Protein AF-A0A4Q4DQP6-F1 (afdb_monomer_lite)

Foldseek 3Di:
DDFPDFPDFDKDKDKDWDQDVVVVVVVVVVVVVVCVVLVQDPVQKDWDWDPDWDDDVQKIWTKIFIDGNHATFWIKIWMAGNVHRSGIMIITIGTPLSSVCSRPVDDRLCSPQPVCSPQAPPLQLSLLLVLLVCVQQPLDADVDDSNVVSLVSLVSHDPVSCPPDSLPSSQVSNVVVVVVDHGDDDSVVSSVRSVVSVVD

Radius of gyration: 19.74 Å; chains: 1; bounding box: 44×39×49 Å

Structure (mmCIF, N/CA/C/O backbone):
data_AF-A0A4Q4DQP6-F1
#
_entry.id   AF-A0A4Q4DQP6-F1
#
loop_
_atom_site.group_PDB
_atom_site.id
_atom_site.type_symbol
_atom_site.label_atom_id
_atom_site.label_alt_id
_atom_site.label_comp_id
_atom_site.label_asym_id
_atom_site.label_entity_id
_atom_site.label_seq_id
_atom_site.pdbx_PDB_ins_code
_atom_site.Cartn_x
_atom_site.Cartn_y
_atom_site.Cartn_z
_atom_site.occupancy
_atom_site.B_iso_or_equiv
_atom_site.auth_seq_id
_atom_site.auth_comp_id
_atom_site.auth_asym_id
_atom_site.auth_atom_id
_atom_site.pdbx_PDB_model_num
ATOM 1 N N . MET A 1 1 ? -16.253 3.456 0.279 1.00 74.62 1 MET A N 1
ATOM 2 C CA . MET A 1 1 ? -14.914 3.274 -0.331 1.00 74.62 1 MET A CA 1
ATOM 3 C C . MET A 1 1 ? -15.047 2.269 -1.468 1.00 74.62 1 MET A C 1
ATOM 5 O O . MET A 1 1 ? -15.927 1.426 -1.366 1.00 74.62 1 MET A O 1
ATOM 9 N N . LYS A 1 2 ? -14.281 2.395 -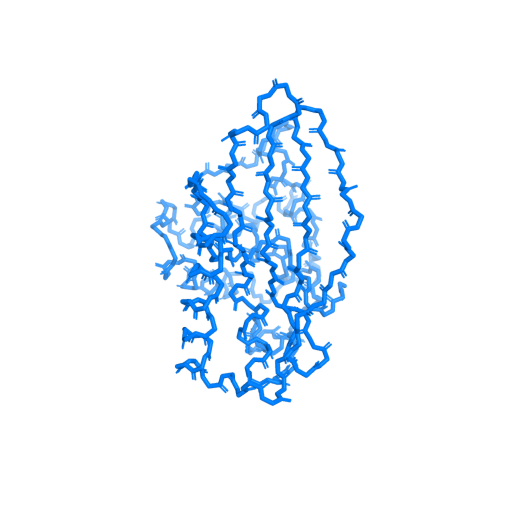2.559 1.00 87.38 2 LYS A N 1
ATOM 10 C CA . LYS A 1 2 ? -14.347 1.456 -3.697 1.00 87.38 2 LYS A CA 1
ATOM 11 C C . LYS A 1 2 ? -13.406 0.267 -3.470 1.00 87.38 2 LYS A C 1
ATOM 13 O O . LYS A 1 2 ? -12.358 0.446 -2.850 1.00 87.38 2 LYS A O 1
ATOM 18 N N . ASP A 1 3 ? -13.750 -0.898 -4.012 1.00 92.31 3 ASP A N 1
ATOM 19 C CA . ASP A 1 3 ? -12.880 -2.078 -3.992 1.00 92.31 3 ASP A CA 1
ATOM 20 C C . ASP A 1 3 ? -11.510 -1.777 -4.613 1.00 92.31 3 ASP A C 1
ATOM 22 O O . ASP A 1 3 ? -11.393 -1.030 -5.588 1.00 92.31 3 ASP A O 1
ATOM 26 N N . GLY A 1 4 ? -10.462 -2.343 -4.017 1.00 92.38 4 GLY A N 1
ATOM 27 C CA . GLY A 1 4 ? -9.079 -2.097 -4.410 1.00 92.38 4 GLY A CA 1
ATOM 28 C C . GLY A 1 4 ? -8.485 -0.791 -3.871 1.00 92.38 4 GLY A C 1
ATOM 29 O O . GLY A 1 4 ? -7.338 -0.491 -4.192 1.00 92.38 4 GLY A O 1
ATOM 30 N N . PHE A 1 5 ? -9.201 0.002 -3.070 1.00 94.06 5 PHE A N 1
ATOM 31 C CA . PHE A 1 5 ? -8.664 1.217 -2.442 1.00 94.06 5 PHE A CA 1
ATOM 32 C C . PHE A 1 5 ? -8.543 1.054 -0.923 1.00 94.06 5 PHE A C 1
ATOM 34 O O . PHE A 1 5 ? -9.439 0.496 -0.292 1.00 94.06 5 PHE A O 1
ATOM 41 N N . LEU A 1 6 ? -7.432 1.556 -0.372 1.00 96.56 6 LEU A N 1
ATOM 42 C CA . LEU A 1 6 ? -7.135 1.692 1.059 1.00 96.56 6 LEU A CA 1
ATOM 43 C C . LEU A 1 6 ? -6.388 3.007 1.279 1.00 96.56 6 LEU A C 1
ATOM 45 O O . LEU A 1 6 ? -5.624 3.428 0.405 1.00 96.56 6 LEU A O 1
ATOM 49 N N . THR A 1 7 ? -6.556 3.621 2.448 1.00 96.88 7 THR A N 1
ATOM 50 C CA . THR A 1 7 ? -5.764 4.800 2.839 1.00 96.88 7 THR A CA 1
ATOM 51 C C . THR A 1 7 ? -4.328 4.410 3.201 1.00 96.88 7 THR A C 1
ATOM 53 O O . THR A 1 7 ? -3.394 5.177 2.973 1.00 96.88 7 THR A O 1
ATOM 56 N N . SER A 1 8 ? -4.131 3.190 3.707 1.00 96.75 8 SER A N 1
ATOM 57 C CA . SER A 1 8 ? -2.817 2.613 4.005 1.00 96.75 8 SER A CA 1
ATOM 58 C C . SER A 1 8 ? -2.697 1.199 3.446 1.00 96.75 8 SER A C 1
ATOM 60 O O . SER A 1 8 ? -3.534 0.342 3.750 1.00 96.75 8 SER A O 1
ATOM 62 N N . PHE A 1 9 ? -1.630 0.951 2.689 1.00 96.94 9 PHE A N 1
ATOM 63 C CA . PHE A 1 9 ? -1.330 -0.336 2.068 1.00 96.94 9 PHE A CA 1
ATOM 64 C C . PHE A 1 9 ? 0.184 -0.563 1.976 1.00 96.94 9 PHE A C 1
ATOM 66 O O . PHE A 1 9 ? 0.962 0.385 2.113 1.00 96.94 9 PHE A O 1
ATOM 73 N N . VAL A 1 10 ? 0.607 -1.803 1.737 1.00 97.50 10 VAL A N 1
ATOM 74 C CA . VAL A 1 10 ? 2.025 -2.136 1.543 1.00 97.50 10 VAL A CA 1
ATOM 75 C C . VAL A 1 10 ? 2.360 -2.060 0.061 1.00 97.50 10 VAL A C 1
ATOM 77 O O . VAL A 1 10 ? 1.788 -2.794 -0.743 1.00 97.50 10 VAL A O 1
ATOM 80 N N . ASN A 1 11 ? 3.307 -1.201 -0.313 1.00 96.25 11 ASN A N 1
ATOM 81 C CA . ASN A 1 11 ? 3.849 -1.181 -1.668 1.00 96.25 11 ASN A CA 1
ATOM 82 C C . ASN A 1 11 ? 5.123 -2.031 -1.727 1.00 96.25 11 ASN A C 1
ATOM 84 O O . ASN A 1 11 ? 6.131 -1.669 -1.122 1.00 96.25 11 ASN A O 1
ATOM 88 N N . VAL A 1 12 ? 5.077 -3.150 -2.447 1.00 95.75 12 VAL A N 1
ATOM 89 C CA . VAL A 1 12 ? 6.270 -3.933 -2.781 1.00 95.75 12 VAL A CA 1
ATOM 90 C C . VAL A 1 12 ? 6.875 -3.306 -4.024 1.00 95.75 12 VAL A C 1
ATOM 92 O O . VAL A 1 12 ? 6.219 -3.265 -5.066 1.00 95.75 12 VAL A O 1
ATOM 95 N N . SER A 1 13 ? 8.098 -2.793 -3.912 1.00 96.50 13 SER A N 1
ATOM 96 C CA . SER A 1 13 ? 8.711 -2.036 -4.995 1.00 96.50 13 SER A CA 1
ATOM 97 C C . SER A 1 13 ? 10.173 -2.370 -5.243 1.00 96.50 13 SER A C 1
ATOM 99 O O . SER A 1 13 ? 10.898 -2.851 -4.371 1.00 96.50 13 SER A O 1
ATOM 101 N N . ARG A 1 14 ? 10.604 -2.075 -6.470 1.00 96.88 14 ARG A N 1
ATOM 102 C CA . ARG A 1 14 ? 12.002 -2.029 -6.884 1.00 96.88 14 ARG A CA 1
ATOM 103 C C . ARG A 1 14 ? 12.223 -0.719 -7.624 1.00 96.88 14 ARG A C 1
ATOM 105 O O . ARG A 1 14 ? 11.731 -0.543 -8.735 1.00 96.88 14 ARG A O 1
ATOM 112 N N . VAL A 1 15 ? 12.982 0.174 -6.999 1.00 96.88 15 VAL A N 1
ATOM 113 C CA . VAL A 1 15 ? 13.345 1.471 -7.571 1.00 96.88 15 VAL A CA 1
ATOM 114 C C . VAL A 1 15 ? 14.854 1.536 -7.666 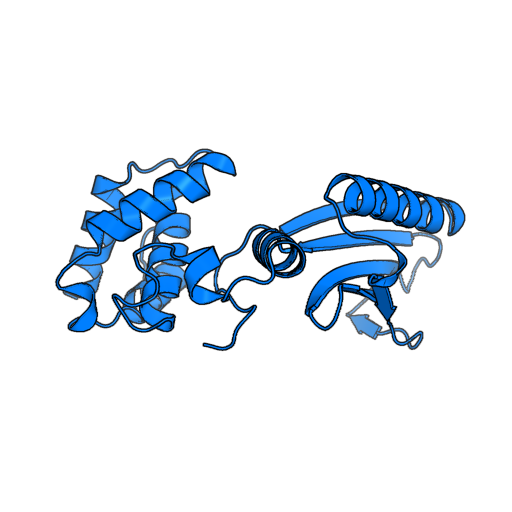1.00 96.88 15 VAL A C 1
ATOM 116 O O . VAL A 1 15 ? 15.541 1.427 -6.651 1.00 96.88 15 VAL A O 1
ATOM 119 N N . GLN A 1 16 ? 15.378 1.677 -8.878 1.00 97.44 16 GLN A N 1
ATOM 120 C CA . GLN A 1 16 ? 16.818 1.779 -9.080 1.00 97.44 16 GLN A CA 1
ATOM 121 C C . GLN A 1 16 ? 17.161 2.512 -10.379 1.00 97.44 16 GLN A C 1
ATOM 123 O O . GLN A 1 16 ? 16.403 2.426 -11.350 1.00 97.44 16 GLN A O 1
ATOM 128 N N . PRO A 1 17 ? 18.319 3.191 -10.427 1.00 97.88 17 PRO A N 1
ATOM 129 C CA . PRO A 1 17 ? 18.936 3.569 -11.689 1.00 97.88 17 PRO A CA 1
ATOM 130 C C . PRO A 1 17 ? 19.175 2.333 -12.562 1.00 97.88 17 PRO A C 1
ATOM 132 O O . PRO A 1 17 ? 19.420 1.240 -12.040 1.00 97.88 17 PRO A O 1
ATOM 135 N N . ILE A 1 18 ? 19.121 2.523 -13.876 1.00 98.06 18 ILE A N 1
ATOM 136 C CA . ILE A 1 18 ? 19.480 1.499 -14.863 1.00 98.06 18 ILE A CA 1
ATOM 137 C C . ILE A 1 18 ? 20.421 2.101 -15.910 1.00 98.06 18 ILE A C 1
ATOM 139 O O . ILE A 1 18 ? 20.446 3.317 -16.100 1.00 98.06 18 ILE A O 1
ATOM 143 N N . GLY A 1 19 ? 21.235 1.270 -16.554 1.00 95.94 19 GLY A N 1
ATOM 144 C CA . GLY A 1 19 ? 22.162 1.698 -17.608 1.00 95.94 19 GLY A CA 1
ATOM 145 C C . GLY A 1 19 ? 21.575 1.619 -19.017 1.00 95.94 19 GLY A C 1
ATOM 146 O O . GLY A 1 19 ? 22.026 2.327 -19.918 1.00 95.94 19 GLY A O 1
ATOM 147 N N . SER A 1 20 ? 20.565 0.771 -19.221 1.00 95.12 20 SER A N 1
ATOM 148 C CA . SER A 1 20 ? 19.985 0.505 -20.538 1.00 95.12 20 SER A CA 1
ATOM 149 C C . SER A 1 20 ? 18.528 0.042 -20.462 1.00 95.12 20 SER A C 1
ATOM 151 O O . SER A 1 20 ? 18.005 -0.294 -19.398 1.00 95.12 20 SER A O 1
ATOM 153 N N . LEU A 1 21 ? 17.864 -0.010 -21.620 1.00 95.12 21 LEU A N 1
ATOM 154 C CA . LEU A 1 21 ? 16.535 -0.615 -21.744 1.00 95.12 21 LEU A CA 1
ATOM 155 C C . LEU A 1 21 ? 16.565 -2.144 -21.594 1.00 95.12 21 LEU A C 1
ATOM 157 O O . LEU A 1 21 ? 15.561 -2.727 -21.190 1.00 95.12 21 LEU A O 1
ATOM 161 N N . ASP A 1 22 ? 17.705 -2.792 -21.845 1.00 97.25 22 ASP A N 1
ATOM 162 C CA . ASP A 1 22 ? 17.854 -4.232 -21.609 1.00 97.25 22 ASP A CA 1
ATOM 163 C C . ASP A 1 22 ? 17.754 -4.548 -20.113 1.00 97.25 22 ASP A C 1
ATOM 165 O O . ASP A 1 22 ? 17.099 -5.513 -19.720 1.00 97.25 22 ASP A O 1
ATOM 169 N N . GLU A 1 23 ? 18.320 -3.690 -19.255 1.00 97.75 23 GLU A N 1
ATOM 170 C CA . GLU A 1 23 ? 18.148 -3.804 -17.804 1.00 97.75 23 GLU A CA 1
ATOM 171 C C . GLU A 1 23 ? 16.682 -3.624 -17.391 1.00 97.75 23 GLU A C 1
ATOM 173 O O . GLU A 1 23 ? 16.190 -4.372 -16.548 1.00 97.75 23 GLU A O 1
ATOM 178 N N . TYR A 1 24 ? 15.953 -2.687 -18.008 1.00 96.88 24 TYR A N 1
ATOM 179 C CA . TYR A 1 24 ? 14.509 -2.546 -17.786 1.00 96.88 24 TYR A CA 1
ATOM 180 C C . TYR A 1 24 ? 13.756 -3.836 -18.150 1.00 96.88 24 TYR A C 1
ATOM 182 O O . TYR A 1 24 ? 12.935 -4.320 -17.366 1.00 96.88 24 TYR A O 1
ATOM 190 N N . GLY A 1 25 ? 14.073 -4.426 -19.308 1.00 96.44 25 GLY A N 1
ATOM 191 C CA . GLY A 1 25 ? 13.511 -5.698 -19.761 1.00 96.44 25 GLY A CA 1
ATOM 192 C C . GLY A 1 25 ? 13.810 -6.853 -18.802 1.00 96.44 25 GLY A C 1
ATOM 193 O O . GLY A 1 25 ? 12.902 -7.600 -18.447 1.00 96.44 25 GLY A O 1
ATOM 194 N N . ALA A 1 26 ? 15.044 -6.955 -18.305 1.00 97.88 26 ALA A N 1
ATOM 195 C CA . ALA A 1 26 ? 15.436 -7.973 -17.330 1.00 97.88 26 ALA A CA 1
ATOM 196 C C . ALA A 1 26 ? 14.711 -7.813 -15.981 1.00 97.88 26 ALA A C 1
ATOM 198 O O . ALA A 1 26 ? 14.365 -8.799 -15.328 1.00 97.88 26 ALA A O 1
ATOM 199 N N . ILE A 1 27 ? 14.447 -6.575 -15.551 1.00 97.69 27 ILE A N 1
ATOM 200 C CA . ILE A 1 27 ? 13.666 -6.299 -14.337 1.00 97.69 27 ILE A CA 1
ATOM 201 C C . ILE A 1 27 ? 12.213 -6.734 -14.518 1.00 97.69 27 ILE A C 1
ATOM 203 O O . ILE A 1 27 ? 11.647 -7.360 -13.618 1.00 97.69 27 ILE A O 1
ATOM 207 N N . LEU A 1 28 ? 11.627 -6.433 -15.678 1.00 96.06 28 LEU A N 1
ATOM 208 C CA . LEU A 1 28 ? 10.288 -6.887 -16.025 1.00 96.06 28 LEU A CA 1
ATOM 209 C C . LEU A 1 28 ? 10.212 -8.421 -16.065 1.00 96.06 28 LEU A C 1
ATOM 211 O O . LEU A 1 28 ? 9.322 -8.992 -15.441 1.00 96.06 28 LEU A O 1
ATOM 215 N N . ASP A 1 29 ? 11.155 -9.091 -16.723 1.00 96.00 29 ASP A N 1
ATOM 216 C CA . ASP A 1 29 ? 11.208 -10.557 -16.801 1.00 96.00 29 ASP A CA 1
ATOM 217 C C . ASP A 1 29 ? 11.358 -11.217 -15.417 1.00 96.00 29 ASP A C 1
ATOM 219 O O . ASP A 1 29 ? 10.625 -12.147 -15.061 1.00 96.00 29 ASP A O 1
ATOM 223 N N . GLY A 1 30 ? 12.225 -10.663 -14.564 1.00 96.12 30 GLY A N 1
ATOM 224 C CA . GLY A 1 30 ? 12.349 -11.095 -13.173 1.00 96.12 30 GLY A CA 1
ATOM 225 C C . GLY A 1 30 ? 11.037 -10.945 -12.396 1.00 96.12 30 GLY A C 1
ATOM 226 O O . GLY A 1 30 ? 10.653 -11.839 -11.639 1.00 96.12 30 GLY A O 1
ATOM 227 N N . TRP A 1 31 ? 10.299 -9.853 -12.616 1.00 96.12 31 TRP A N 1
ATOM 228 C CA . TRP A 1 31 ? 8.981 -9.667 -12.010 1.00 96.12 31 TRP A CA 1
ATOM 229 C C . TRP A 1 31 ? 7.952 -10.681 -12.524 1.00 96.12 31 TRP A C 1
ATOM 231 O O . TRP A 1 31 ? 7.221 -11.263 -11.724 1.00 96.12 31 TRP A O 1
ATOM 241 N N . LEU A 1 32 ? 7.931 -10.968 -13.829 1.00 95.12 32 LEU A N 1
ATOM 242 C CA . LEU A 1 32 ? 7.078 -12.011 -14.412 1.00 95.12 32 LEU A CA 1
ATOM 243 C C . LEU A 1 32 ? 7.378 -13.395 -13.823 1.00 95.12 32 LEU A C 1
ATOM 245 O O . LEU A 1 32 ? 6.452 -14.157 -13.534 1.00 95.12 32 LEU A O 1
ATOM 249 N N . THR A 1 33 ? 8.652 -13.693 -13.569 1.00 95.44 33 THR A N 1
ATOM 250 C CA . THR A 1 33 ? 9.078 -14.925 -12.895 1.00 95.44 33 THR A CA 1
ATOM 251 C C . THR A 1 33 ? 8.523 -15.006 -11.470 1.00 95.44 33 THR A C 1
ATOM 253 O O . THR A 1 33 ? 7.934 -16.024 -11.097 1.00 95.44 33 THR A O 1
ATOM 256 N N . VAL A 1 34 ? 8.634 -13.926 -10.687 1.00 95.44 34 VAL A N 1
ATOM 257 C CA . VAL A 1 34 ? 8.053 -13.848 -9.333 1.00 95.44 34 VAL A CA 1
ATOM 258 C C . VAL A 1 34 ? 6.536 -14.043 -9.377 1.00 95.44 34 VAL A C 1
ATOM 260 O O . VAL A 1 34 ? 5.989 -14.838 -8.613 1.00 95.44 34 VAL A O 1
ATOM 263 N N . LEU A 1 35 ? 5.842 -13.372 -10.298 1.00 95.50 35 LEU A N 1
ATOM 264 C CA . LEU A 1 35 ? 4.397 -13.521 -10.471 1.00 95.50 35 LEU A CA 1
ATOM 265 C C . LEU A 1 35 ? 4.011 -14.969 -10.798 1.00 95.50 35 LEU A C 1
ATOM 267 O O . LEU A 1 35 ? 3.090 -15.512 -10.185 1.00 95.50 35 LEU A O 1
ATOM 271 N N . SER A 1 36 ? 4.747 -15.624 -11.695 1.00 93.50 36 SER A N 1
ATOM 272 C CA . SER A 1 36 ? 4.530 -17.034 -12.024 1.00 93.50 36 SER A CA 1
ATOM 273 C C . SER A 1 36 ? 4.677 -17.935 -10.792 1.00 93.50 36 SER A C 1
ATOM 275 O O . SER A 1 36 ? 3.824 -18.789 -10.548 1.00 93.50 36 SER A O 1
ATOM 277 N N . GLN A 1 37 ? 5.701 -17.712 -9.960 1.00 94.25 37 GLN A N 1
ATOM 278 C CA . GLN A 1 37 ? 5.904 -18.456 -8.706 1.00 94.25 37 GLN A CA 1
ATOM 279 C C . GLN A 1 37 ? 4.789 -18.214 -7.679 1.00 94.25 37 GLN A C 1
ATOM 281 O O . GLN A 1 37 ? 4.450 -19.104 -6.900 1.00 94.25 37 GLN A O 1
ATOM 286 N N . LEU A 1 38 ? 4.173 -17.031 -7.697 1.00 93.44 38 LEU A N 1
ATOM 287 C CA . LEU A 1 38 ? 3.012 -16.701 -6.868 1.00 93.44 38 LEU A CA 1
ATOM 288 C C . LEU A 1 38 ? 1.688 -17.269 -7.416 1.00 93.44 38 LEU A C 1
ATOM 290 O O . LEU A 1 38 ? 0.643 -17.083 -6.788 1.00 93.44 38 LEU A O 1
ATOM 294 N N . GLY A 1 39 ? 1.717 -17.978 -8.549 1.00 92.62 39 GLY A N 1
ATOM 295 C CA . GLY A 1 39 ? 0.551 -18.613 -9.166 1.00 92.62 39 GLY A CA 1
ATOM 296 C C . GLY A 1 39 ? -0.198 -17.732 -10.169 1.00 92.62 39 GLY A C 1
ATOM 297 O O . GLY A 1 39 ? -1.312 -18.072 -10.566 1.00 92.62 39 GLY A O 1
ATOM 298 N N . PHE A 1 40 ? 0.382 -16.609 -10.598 1.00 93.69 40 PHE A N 1
ATOM 299 C CA . PHE A 1 40 ? -0.181 -15.796 -11.675 1.00 93.69 40 PHE A CA 1
ATOM 300 C C . PHE A 1 40 ? 0.195 -16.409 -13.022 1.00 93.69 40 PHE A C 1
ATOM 302 O O . PHE A 1 40 ? 1.312 -16.257 -13.512 1.00 93.69 40 PHE A O 1
ATOM 309 N N . HIS A 1 41 ? -0.748 -17.115 -13.640 1.00 88.00 41 HIS A N 1
ATOM 310 C CA . HIS A 1 41 ? -0.515 -17.703 -14.954 1.00 88.00 41 HIS A CA 1
ATOM 311 C C . HIS A 1 41 ? -0.455 -16.625 -16.040 1.00 88.00 41 HIS A C 1
ATOM 313 O O . HIS A 1 41 ? -1.395 -15.840 -16.187 1.00 88.00 41 HIS A O 1
ATOM 319 N N . ALA A 1 42 ? 0.594 -16.669 -16.869 1.00 85.50 42 ALA A N 1
ATOM 320 C CA . ALA A 1 42 ? 0.839 -15.708 -17.948 1.00 85.50 42 ALA A CA 1
ATOM 321 C C . ALA A 1 42 ? -0.371 -15.496 -18.876 1.00 85.50 42 ALA A C 1
ATOM 323 O O . ALA A 1 42 ? -0.625 -14.374 -19.296 1.00 85.50 42 ALA A O 1
ATOM 324 N N . ARG A 1 43 ? -1.181 -16.539 -1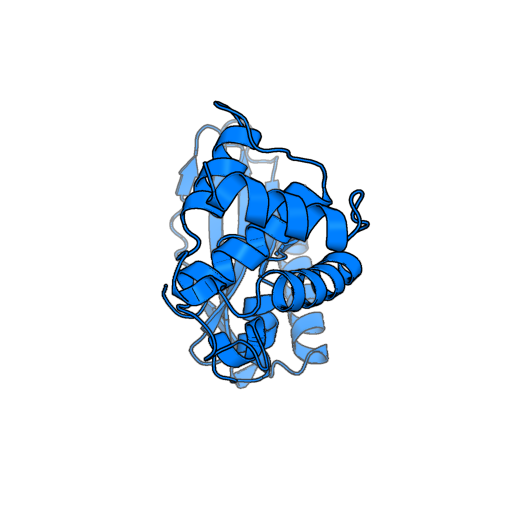9.127 1.00 90.25 43 ARG A N 1
ATOM 325 C CA . ARG A 1 43 ? -2.387 -16.450 -19.976 1.00 90.25 43 ARG A CA 1
ATOM 326 C C . ARG A 1 43 ? -3.448 -15.457 -19.484 1.00 90.25 43 ARG A C 1
ATOM 328 O O . ARG A 1 43 ? -4.297 -15.052 -20.266 1.00 90.25 43 ARG A O 1
ATOM 335 N N . HIS A 1 44 ? -3.442 -15.111 -18.197 1.00 92.00 44 HIS A N 1
ATOM 336 C CA . HIS A 1 44 ? -4.373 -14.136 -17.619 1.00 92.00 44 HIS A CA 1
ATOM 337 C C . HIS A 1 44 ? -3.680 -12.834 -17.227 1.00 92.00 44 HIS A C 1
ATOM 339 O O . HIS A 1 44 ? -4.319 -11.959 -16.643 1.00 92.00 44 HIS A O 1
ATOM 345 N N . LEU A 1 45 ? -2.380 -12.722 -17.491 1.00 94.19 45 LEU A N 1
ATOM 346 C CA . LEU A 1 45 ? -1.622 -11.515 -17.247 1.00 94.19 45 LEU A CA 1
ATOM 347 C C . LEU A 1 45 ? -1.682 -10.637 -18.498 1.00 94.19 45 LEU A C 1
ATOM 349 O O . LEU A 1 45 ? -1.422 -11.092 -19.606 1.00 94.19 45 LEU A O 1
ATOM 353 N N . SER A 1 46 ? -1.994 -9.362 -18.310 1.00 94.50 46 SER A N 1
ATOM 354 C CA . SER A 1 46 ? -1.879 -8.345 -19.352 1.00 94.50 46 SER A CA 1
ATOM 355 C C . SER A 1 46 ? -1.062 -7.172 -18.830 1.00 94.50 46 SER A C 1
ATOM 357 O O . SER A 1 46 ? -1.252 -6.746 -17.687 1.00 94.50 46 SER A O 1
ATOM 359 N N . ILE A 1 47 ? -0.176 -6.656 -19.677 1.00 94.19 47 ILE A N 1
ATOM 360 C CA . ILE A 1 47 ? 0.603 -5.446 -19.430 1.00 94.19 47 ILE A CA 1
ATOM 361 C C . ILE A 1 47 ? 0.073 -4.385 -20.382 1.00 94.19 47 ILE A C 1
ATOM 363 O O . ILE A 1 47 ? 0.203 -4.525 -21.595 1.00 94.19 47 ILE A O 1
ATOM 367 N N . ASN A 1 48 ? -0.536 -3.342 -19.829 1.00 93.31 48 ASN A N 1
ATOM 368 C CA . ASN A 1 48 ? -1.206 -2.310 -20.613 1.00 93.31 48 ASN A CA 1
ATOM 369 C C . ASN A 1 48 ? -0.633 -0.945 -20.238 1.00 93.31 48 ASN A C 1
ATOM 371 O O . ASN A 1 48 ? -0.523 -0.626 -19.056 1.00 93.31 48 ASN A O 1
ATOM 375 N N . GLY A 1 49 ? -0.332 -0.107 -21.217 1.00 87.81 49 GLY A N 1
ATOM 376 C CA . GLY A 1 49 ? 0.139 1.251 -20.978 1.00 87.81 49 GLY A CA 1
ATOM 377 C C . GLY A 1 49 ? -0.048 2.112 -22.212 1.00 87.81 49 GLY A C 1
ATOM 378 O O . GLY A 1 49 ? -0.195 1.594 -23.318 1.00 87.81 49 GLY A O 1
ATOM 379 N N . ASP A 1 50 ? -0.065 3.421 -21.997 1.00 86.12 50 ASP A N 1
ATOM 380 C CA . ASP A 1 50 ? 0.091 4.387 -23.076 1.00 86.12 50 ASP A CA 1
ATOM 381 C C . ASP A 1 50 ? 1.590 4.674 -23.219 1.00 86.12 50 ASP A C 1
ATOM 383 O O . ASP A 1 50 ? 2.278 4.880 -22.217 1.00 86.12 50 ASP A O 1
ATOM 387 N N . LEU A 1 51 ? 2.096 4.646 -24.453 1.00 85.50 51 LEU A N 1
ATOM 388 C CA . LEU A 1 51 ? 3.488 4.991 -24.751 1.00 85.50 51 LEU A CA 1
ATOM 389 C C . LEU A 1 51 ? 3.711 6.509 -24.792 1.00 85.50 51 LEU A C 1
ATOM 391 O O . LEU A 1 51 ? 4.848 6.961 -24.913 1.00 85.50 51 LEU A O 1
ATOM 395 N N . THR A 1 52 ? 2.645 7.298 -24.662 1.00 90.50 52 THR A N 1
ATOM 396 C CA . THR A 1 52 ? 2.722 8.737 -24.432 1.00 90.50 52 THR A CA 1
ATOM 397 C C . THR A 1 52 ? 3.403 9.000 -23.095 1.00 90.50 52 THR A C 1
ATOM 399 O O . THR A 1 52 ? 2.931 8.566 -22.039 1.00 90.50 52 THR A O 1
ATOM 402 N N . SER A 1 53 ? 4.518 9.729 -23.131 1.00 92.44 53 SER A N 1
ATOM 403 C CA . SER A 1 53 ? 5.228 10.094 -21.914 1.00 92.44 53 SER A CA 1
ATOM 404 C C . SER A 1 53 ? 4.433 11.118 -21.107 1.00 92.44 53 SER A C 1
ATOM 406 O O . SER A 1 53 ? 3.823 12.049 -21.637 1.00 92.44 53 SER A O 1
ATOM 408 N N . TRP A 1 54 ? 4.451 10.958 -19.789 1.00 94.62 54 TRP A N 1
ATOM 409 C CA . TRP A 1 54 ? 4.023 12.004 -18.870 1.00 94.62 54 TRP A CA 1
ATOM 410 C C . TRP A 1 54 ? 5.246 12.763 -18.361 1.00 94.62 54 TRP A C 1
ATOM 412 O O . TRP A 1 54 ? 6.343 12.214 -18.281 1.00 94.62 54 TRP A O 1
ATOM 422 N N . ARG A 1 55 ? 5.050 14.026 -17.967 1.00 95.00 55 ARG A N 1
ATOM 423 C CA . ARG A 1 55 ? 6.108 14.876 -17.409 1.00 95.00 55 ARG A CA 1
ATOM 424 C C . ARG A 1 55 ? 5.714 15.450 -16.059 1.00 95.00 55 ARG A C 1
ATOM 426 O O . ARG A 1 55 ? 4.634 16.016 -15.896 1.00 95.00 55 ARG A O 1
ATOM 433 N N . ARG A 1 56 ? 6.638 15.389 -15.102 1.00 93.12 56 ARG A N 1
ATOM 434 C CA . ARG A 1 56 ? 6.551 16.095 -13.823 1.00 93.12 56 ARG A CA 1
ATOM 435 C C . ARG A 1 56 ? 7.896 16.739 -13.504 1.00 93.12 56 ARG A C 1
ATOM 437 O O . ARG A 1 56 ? 8.830 16.076 -13.064 1.00 93.12 56 ARG A O 1
ATOM 444 N N . ARG A 1 57 ? 7.971 18.064 -13.662 1.00 93.69 57 ARG A N 1
ATOM 445 C CA . ARG A 1 57 ? 9.214 18.844 -13.504 1.00 93.69 57 ARG A CA 1
ATOM 446 C C . ARG A 1 57 ? 10.320 18.310 -14.438 1.00 93.69 57 ARG A C 1
ATOM 448 O O . ARG A 1 57 ? 10.090 18.260 -15.646 1.00 93.69 57 ARG A O 1
ATOM 455 N N . GLN A 1 58 ? 11.483 17.936 -13.897 1.00 95.38 58 GLN A N 1
ATOM 456 C CA . GLN A 1 58 ? 12.632 17.404 -14.640 1.00 95.38 58 GLN A CA 1
ATOM 457 C C . GLN A 1 58 ? 12.572 15.889 -14.890 1.00 95.38 58 GLN A C 1
ATOM 459 O O . GLN A 1 58 ? 13.568 15.309 -15.314 1.00 95.38 58 GLN A O 1
ATOM 464 N N . VAL A 1 59 ? 11.450 15.230 -14.591 1.00 95.69 59 VAL A N 1
ATOM 465 C CA . VAL A 1 59 ? 11.276 13.788 -14.801 1.00 95.69 59 VAL A CA 1
ATOM 466 C C . VAL A 1 59 ? 10.181 13.556 -15.829 1.00 95.69 59 VAL A C 1
ATOM 468 O O . VAL A 1 59 ? 9.075 14.088 -15.697 1.00 95.69 59 VAL A O 1
ATOM 471 N N . GLU A 1 60 ? 10.494 12.745 -16.828 1.00 97.19 60 GLU A N 1
ATOM 472 C CA . GLU A 1 60 ? 9.533 12.162 -17.755 1.00 97.19 60 GLU A CA 1
ATOM 473 C C . GLU A 1 60 ? 9.492 10.648 -17.575 1.00 97.19 60 GLU A C 1
ATOM 475 O O . GLU A 1 60 ? 10.447 10.046 -17.075 1.00 97.19 60 GLU A O 1
ATOM 480 N N . GLY A 1 61 ? 8.375 10.034 -17.955 1.00 96.19 61 GLY A N 1
ATOM 481 C CA . GLY A 1 61 ? 8.262 8.591 -17.881 1.00 96.19 61 GLY A CA 1
ATOM 482 C C . GLY A 1 61 ? 7.137 7.987 -18.701 1.00 96.19 61 GLY A C 1
ATOM 483 O O . GLY A 1 61 ? 6.206 8.671 -19.126 1.00 96.19 61 GLY A O 1
ATOM 484 N N . ILE A 1 62 ? 7.239 6.674 -18.886 1.00 96.31 62 ILE A N 1
ATOM 485 C CA . ILE A 1 62 ? 6.214 5.809 -19.480 1.00 96.31 62 ILE A CA 1
ATOM 486 C C . ILE A 1 62 ? 5.798 4.798 -18.423 1.00 96.31 62 ILE A C 1
ATOM 488 O O . ILE A 1 62 ? 6.647 4.198 -17.763 1.00 96.31 62 ILE A O 1
ATOM 492 N N . THR A 1 63 ? 4.491 4.597 -18.269 1.00 96.44 63 THR A N 1
ATOM 493 C CA . THR A 1 63 ? 3.929 3.686 -17.270 1.00 96.44 63 THR A CA 1
ATOM 494 C C . THR A 1 63 ? 3.245 2.512 -17.949 1.00 96.44 63 THR A C 1
ATOM 496 O O . THR A 1 63 ? 2.262 2.684 -18.671 1.00 96.44 63 THR A O 1
ATOM 499 N N . LEU A 1 64 ? 3.711 1.308 -17.634 1.00 96.31 64 LEU A N 1
ATOM 500 C CA . LEU A 1 64 ? 3.037 0.064 -17.971 1.00 96.31 64 LEU A CA 1
ATOM 501 C C . LEU A 1 64 ? 2.359 -0.484 -16.718 1.00 96.31 64 LEU A C 1
ATOM 503 O O . LEU A 1 64 ? 2.966 -0.558 -15.656 1.00 96.31 64 LEU A O 1
ATOM 507 N N . ARG A 1 65 ? 1.090 -0.870 -16.824 1.00 96.06 65 ARG A N 1
ATOM 508 C CA . ARG A 1 65 ? 0.285 -1.384 -15.712 1.00 96.06 65 ARG A CA 1
ATOM 509 C C . ARG A 1 65 ? 0.106 -2.885 -15.834 1.00 96.06 65 ARG A C 1
ATOM 511 O O . ARG A 1 65 ? -0.288 -3.381 -16.890 1.00 96.06 65 ARG A O 1
ATOM 518 N N . PHE A 1 66 ? 0.308 -3.589 -14.729 1.00 95.62 66 PHE A N 1
ATOM 519 C CA . PHE A 1 66 ? 0.045 -5.015 -14.619 1.00 95.62 66 PHE A CA 1
ATOM 520 C C . PHE A 1 66 ? -1.400 -5.274 -14.230 1.00 95.62 66 PHE A C 1
ATOM 522 O O . PHE A 1 66 ? -1.918 -4.727 -13.249 1.00 95.62 66 PHE A O 1
ATOM 529 N N . ARG A 1 67 ? -2.034 -6.171 -14.975 1.00 94.75 67 ARG A N 1
ATOM 530 C CA . ARG A 1 67 ? -3.391 -6.631 -14.718 1.00 94.75 67 ARG A CA 1
ATOM 531 C C . ARG A 1 67 ? -3.430 -8.152 -14.776 1.00 94.75 67 ARG A C 1
ATOM 533 O O . ARG A 1 67 ? -2.843 -8.744 -15.675 1.00 94.75 67 ARG A O 1
ATOM 540 N N . HIS A 1 68 ? -4.110 -8.772 -13.818 1.00 94.44 68 HIS A N 1
ATOM 541 C CA . HIS A 1 68 ? -4.415 -10.201 -13.834 1.00 94.44 68 HIS A CA 1
ATOM 542 C C . HIS A 1 68 ? -5.929 -10.372 -13.854 1.00 94.44 68 HIS A C 1
ATOM 544 O O . HIS A 1 68 ? -6.618 -9.828 -12.983 1.00 94.44 68 HIS A O 1
ATOM 550 N N . LEU A 1 69 ? -6.440 -11.087 -14.859 1.00 90.19 69 LEU A N 1
ATOM 551 C CA . LEU A 1 69 ? -7.862 -11.066 -15.213 1.00 90.19 69 LEU A CA 1
ATOM 552 C C . LEU A 1 69 ? -8.311 -9.606 -15.395 1.00 90.19 69 LEU A C 1
ATOM 554 O O . LEU A 1 69 ? -7.710 -8.888 -16.189 1.00 90.19 69 LEU A O 1
ATOM 558 N N . ASP A 1 70 ? -9.286 -9.135 -14.617 1.00 87.38 70 ASP A N 1
ATOM 559 C CA . ASP A 1 70 ? -9.799 -7.764 -14.696 1.00 87.38 70 ASP A CA 1
ATOM 560 C C . ASP A 1 70 ? -9.291 -6.828 -13.593 1.00 87.38 70 ASP A C 1
ATOM 562 O O . ASP A 1 70 ? -9.822 -5.733 -13.408 1.00 87.38 70 ASP A O 1
ATOM 566 N N . ARG A 1 71 ? -8.239 -7.222 -12.860 1.00 91.88 71 ARG A N 1
ATOM 567 C CA . ARG A 1 71 ? -7.744 -6.473 -11.694 1.00 91.88 71 ARG A CA 1
ATOM 568 C C . ARG A 1 71 ? -6.333 -5.946 -11.913 1.00 91.88 71 ARG A C 1
ATOM 570 O O . ARG A 1 71 ? -5.393 -6.720 -12.089 1.00 91.88 71 ARG A O 1
ATOM 577 N N . THR A 1 72 ? -6.183 -4.625 -11.873 1.00 93.19 72 THR A N 1
ATOM 578 C CA . THR A 1 72 ? -4.872 -3.962 -11.857 1.00 93.19 72 THR A CA 1
ATOM 579 C C . THR A 1 72 ? -4.243 -4.109 -10.478 1.00 93.19 72 THR A C 1
ATOM 581 O O . THR A 1 72 ? -4.881 -3.774 -9.477 1.00 93.19 72 THR A O 1
ATOM 584 N N . PHE A 1 73 ? -2.996 -4.572 -10.416 1.00 94.19 73 PHE A N 1
ATOM 585 C CA . PHE A 1 73 ? -2.321 -4.838 -9.139 1.00 94.19 73 PHE A CA 1
ATOM 586 C C . PHE A 1 73 ? -0.991 -4.103 -8.957 1.00 94.19 73 PHE A C 1
ATOM 588 O O . PHE A 1 73 ? -0.572 -3.902 -7.818 1.00 94.19 73 PHE A O 1
ATOM 595 N N . GLY A 1 74 ? -0.384 -3.627 -10.042 1.00 95.69 74 GLY A N 1
ATOM 596 C CA . GLY A 1 74 ? 0.852 -2.858 -9.986 1.00 95.69 74 GLY A CA 1
ATOM 597 C C . GLY A 1 74 ? 1.173 -2.179 -11.307 1.00 95.69 74 GLY A C 1
ATOM 598 O O . GLY A 1 74 ? 0.399 -2.252 -12.266 1.00 95.69 74 GLY A O 1
ATOM 599 N N . ASP A 1 75 ? 2.337 -1.558 -11.353 1.00 96.81 75 ASP A N 1
ATOM 600 C CA . ASP A 1 75 ? 2.892 -0.914 -12.528 1.00 96.81 75 ASP A CA 1
ATOM 601 C C . ASP A 1 75 ? 4.422 -0.961 -12.519 1.00 96.81 75 ASP A C 1
ATOM 603 O O . ASP A 1 75 ? 5.063 -1.250 -11.509 1.00 96.81 75 ASP A O 1
ATOM 607 N N . ILE A 1 76 ? 4.993 -0.756 -13.699 1.00 97.56 76 ILE A N 1
ATOM 608 C CA . ILE A 1 76 ? 6.413 -0.533 -13.913 1.00 97.56 76 ILE A CA 1
ATOM 609 C C . ILE A 1 76 ? 6.567 0.725 -14.755 1.00 97.56 76 ILE A C 1
ATOM 611 O O . ILE A 1 76 ? 5.923 0.900 -15.795 1.00 97.56 76 ILE A O 1
ATOM 615 N N . VAL A 1 77 ? 7.429 1.615 -14.295 1.00 96.94 77 VAL A N 1
ATOM 616 C CA . VAL A 1 77 ? 7.647 2.919 -14.897 1.00 96.94 77 VAL A CA 1
ATOM 617 C C . VAL A 1 77 ? 9.086 3.013 -15.365 1.00 96.94 77 VAL A C 1
ATOM 619 O O . VAL A 1 77 ? 10.012 2.784 -14.588 1.00 96.94 77 VAL A O 1
ATOM 622 N N . LEU A 1 78 ? 9.271 3.354 -16.637 1.00 97.38 78 LEU A N 1
ATOM 623 C CA . LEU A 1 78 ? 10.558 3.813 -17.146 1.00 97.38 78 LEU A CA 1
ATOM 624 C C . LEU A 1 78 ? 10.624 5.323 -16.938 1.00 97.38 78 LEU A C 1
ATOM 626 O O . LEU A 1 78 ? 9.751 6.038 -17.426 1.00 97.38 78 LEU A O 1
ATOM 630 N N . LEU A 1 79 ? 11.639 5.793 -16.224 1.00 97.31 79 LEU A N 1
ATOM 631 C CA . LEU A 1 79 ? 11.848 7.198 -15.890 1.00 97.31 79 LEU A CA 1
ATOM 632 C C . LEU A 1 79 ? 13.136 7.703 -16.539 1.00 97.31 79 LEU A C 1
ATOM 634 O O . LEU A 1 79 ? 14.141 6.994 -16.534 1.00 97.31 79 LEU A O 1
ATOM 638 N N . TRP A 1 80 ? 13.138 8.945 -17.018 1.00 97.31 80 TRP A N 1
ATOM 639 C CA . TRP A 1 80 ? 14.351 9.646 -17.444 1.00 97.31 80 TRP A CA 1
ATOM 640 C C . TRP A 1 80 ? 14.342 11.108 -17.012 1.00 97.31 80 TRP A C 1
ATOM 642 O O . TRP A 1 80 ? 13.296 11.734 -16.818 1.00 97.31 80 TRP A O 1
ATOM 652 N N . ASN A 1 81 ? 15.539 11.665 -16.837 1.00 97.00 81 ASN A N 1
ATOM 653 C CA . ASN A 1 81 ? 15.697 13.085 -16.563 1.00 97.00 81 ASN A CA 1
ATOM 654 C C . ASN A 1 81 ? 15.623 13.898 -17.869 1.00 97.00 81 ASN A C 1
ATOM 656 O O . ASN A 1 81 ? 16.305 13.579 -18.839 1.00 97.00 81 ASN A O 1
ATOM 660 N N . THR A 1 82 ? 14.840 14.977 -17.890 1.00 95.81 82 THR A N 1
ATOM 661 C CA . THR A 1 82 ? 14.647 15.796 -19.102 1.00 95.81 82 THR A CA 1
ATOM 662 C C . THR A 1 82 ? 15.876 16.620 -19.492 1.00 95.81 82 THR A C 1
ATOM 664 O O . THR A 1 82 ? 16.020 16.991 -20.649 1.00 95.81 82 THR A O 1
ATOM 667 N N . GLU A 1 83 ? 16.749 16.938 -18.534 1.00 96.31 83 GLU A N 1
ATOM 668 C CA . GLU A 1 83 ? 17.988 17.703 -18.751 1.00 96.31 83 GLU A CA 1
ATOM 669 C C . GLU A 1 83 ? 19.187 16.776 -19.015 1.00 96.31 83 GLU A C 1
ATOM 671 O O . GLU A 1 83 ? 20.140 17.147 -19.698 1.00 96.31 83 GLU A O 1
ATOM 676 N N . HIS A 1 84 ? 19.124 15.540 -18.512 1.00 95.00 84 HIS A N 1
ATOM 677 C CA . HIS A 1 84 ? 20.143 14.511 -18.690 1.00 95.00 84 HIS A CA 1
ATOM 678 C C . HIS A 1 84 ? 19.504 13.163 -19.068 1.00 95.00 84 HIS A C 1
ATOM 680 O O . HIS A 1 84 ? 19.430 12.279 -18.212 1.00 95.00 84 HIS A O 1
ATOM 686 N N . PRO A 1 85 ? 19.084 12.960 -20.333 1.00 90.12 85 PRO A N 1
ATOM 687 C CA . PRO A 1 85 ? 18.320 11.774 -20.741 1.00 90.12 85 PRO A CA 1
ATOM 688 C C . PRO A 1 85 ? 19.022 10.429 -20.518 1.00 90.12 85 PRO A C 1
ATOM 690 O O . PRO A 1 85 ? 18.354 9.413 -20.387 1.00 90.12 85 PRO A O 1
ATOM 693 N N . GLY A 1 86 ? 20.356 10.409 -20.410 1.00 91.00 86 GLY A N 1
ATOM 694 C CA . GLY A 1 86 ? 21.109 9.206 -20.031 1.00 91.00 86 GLY A CA 1
ATOM 695 C C . GLY A 1 86 ? 20.938 8.786 -18.564 1.00 91.00 86 GLY A C 1
ATOM 696 O O . GLY A 1 86 ? 21.371 7.704 -18.182 1.00 91.00 86 GLY A O 1
ATOM 697 N N . ARG A 1 87 ? 20.321 9.624 -17.720 1.00 95.50 87 ARG A N 1
ATOM 698 C CA . ARG A 1 87 ? 19.948 9.272 -16.345 1.00 95.50 87 ARG A CA 1
ATOM 699 C C . ARG A 1 87 ? 18.559 8.661 -16.362 1.00 95.50 87 ARG A C 1
ATOM 701 O O . ARG A 1 87 ? 17.560 9.376 -16.251 1.00 95.50 87 ARG A O 1
ATOM 708 N N . ILE A 1 88 ? 18.535 7.344 -16.501 1.00 97.38 88 ILE A N 1
ATOM 709 C CA . ILE A 1 88 ? 17.320 6.542 -16.531 1.00 97.38 88 ILE A CA 1
ATOM 710 C C . ILE A 1 88 ? 17.178 5.716 -15.251 1.00 97.38 88 ILE A C 1
ATOM 712 O O . ILE A 1 88 ? 18.158 5.349 -14.597 1.00 97.38 88 ILE A O 1
ATOM 716 N N . ALA A 1 89 ? 15.938 5.449 -14.870 1.00 98.00 89 ALA A N 1
ATOM 717 C CA . ALA A 1 89 ? 15.604 4.635 -13.715 1.00 98.00 89 ALA A CA 1
ATOM 718 C C . ALA A 1 89 ? 14.348 3.817 -13.994 1.00 98.00 89 ALA A C 1
ATOM 720 O O . ALA A 1 89 ? 13.523 4.173 -14.837 1.00 98.00 89 ALA A O 1
ATOM 721 N N . VAL A 1 90 ? 14.196 2.737 -13.241 1.00 98.00 90 VAL A N 1
ATOM 722 C CA . VAL A 1 90 ? 12.940 2.004 -13.149 1.00 98.00 90 VAL A CA 1
ATOM 723 C C . VAL A 1 90 ? 12.279 2.288 -11.806 1.00 98.00 90 VAL A C 1
ATOM 725 O O . VAL A 1 90 ? 12.957 2.396 -10.781 1.00 98.00 90 VAL A O 1
ATOM 728 N N . ASP A 1 91 ? 10.956 2.375 -11.815 1.00 97.38 91 ASP A N 1
ATOM 729 C CA . ASP A 1 91 ? 10.114 2.311 -10.623 1.00 97.38 91 ASP A CA 1
ATOM 730 C C . ASP A 1 91 ? 9.064 1.219 -10.845 1.00 97.38 91 ASP A C 1
ATOM 732 O O . ASP A 1 91 ? 8.120 1.387 -11.613 1.00 97.38 91 ASP A O 1
ATOM 736 N N . LEU A 1 92 ? 9.301 0.048 -10.257 1.00 98.00 92 LEU A N 1
ATOM 737 C CA . LEU A 1 92 ? 8.370 -1.075 -10.233 1.00 98.00 92 LEU A CA 1
ATOM 738 C C . LEU A 1 92 ? 7.630 -1.049 -8.897 1.00 98.00 92 LEU A C 1
ATOM 740 O O . LEU A 1 92 ? 8.284 -1.098 -7.856 1.00 98.00 92 LEU A O 1
ATOM 744 N N . GLY A 1 93 ? 6.298 -1.059 -8.914 1.00 97.00 93 GLY A N 1
ATOM 745 C CA . GLY A 1 93 ? 5.473 -1.041 -7.708 1.00 97.00 93 GLY A CA 1
ATOM 746 C C . GLY A 1 93 ? 4.245 -1.942 -7.806 1.00 97.00 93 GLY A C 1
ATOM 747 O O . GLY A 1 93 ? 3.549 -1.980 -8.818 1.00 97.00 93 GLY A O 1
ATOM 748 N N . SER A 1 94 ? 3.944 -2.665 -6.731 1.00 95.81 94 SER A N 1
ATOM 749 C CA . SER A 1 94 ? 2.717 -3.448 -6.596 1.00 95.81 94 SER A CA 1
ATOM 750 C C . SER A 1 94 ? 2.176 -3.341 -5.177 1.00 95.81 94 SER A C 1
ATOM 752 O O . SER A 1 94 ? 2.872 -3.632 -4.204 1.00 95.81 94 SER A O 1
ATOM 754 N N . GLY A 1 95 ? 0.890 -3.010 -5.053 1.00 95.88 95 GLY A N 1
ATOM 755 C CA . GLY A 1 95 ? 0.208 -3.066 -3.761 1.00 95.88 95 GLY A CA 1
ATOM 756 C C . GLY A 1 95 ? 0.040 -4.521 -3.330 1.00 95.88 95 GLY A C 1
ATOM 757 O O . GLY A 1 95 ? -0.601 -5.288 -4.050 1.00 95.88 95 GLY A O 1
ATOM 758 N N . LEU A 1 96 ? 0.582 -4.911 -2.177 1.00 96.62 96 LEU A N 1
ATOM 759 C CA . LEU A 1 96 ? 0.532 -6.290 -1.678 1.00 96.62 96 LEU A CA 1
ATOM 760 C C . LEU A 1 96 ? -0.911 -6.784 -1.536 1.00 96.62 96 LEU A C 1
ATOM 762 O O . LEU A 1 96 ? -1.236 -7.903 -1.919 1.00 96.62 96 LEU A O 1
ATOM 766 N N . GLU A 1 97 ? -1.796 -5.925 -1.043 1.00 97.19 97 GLU A N 1
ATOM 767 C CA . GLU A 1 97 ? -3.218 -6.198 -0.870 1.00 97.19 97 GLU A CA 1
ATOM 768 C C . GLU A 1 97 ? -3.919 -6.416 -2.214 1.00 97.19 97 GLU A C 1
ATOM 770 O O . GLU A 1 97 ? -4.720 -7.338 -2.358 1.00 97.19 97 GLU A O 1
ATOM 775 N N . ARG A 1 98 ? -3.585 -5.614 -3.234 1.00 96.50 98 ARG A N 1
ATOM 776 C CA . ARG A 1 98 ? -4.122 -5.800 -4.591 1.00 96.50 98 ARG A CA 1
ATOM 777 C C . ARG A 1 98 ? -3.555 -7.041 -5.262 1.00 96.50 98 ARG A C 1
ATOM 779 O O . ARG A 1 98 ? -4.280 -7.701 -5.999 1.00 96.50 98 ARG A O 1
ATOM 786 N N . LEU A 1 99 ? -2.294 -7.371 -4.998 1.00 95.81 99 LEU A N 1
ATOM 787 C CA . LEU A 1 99 ? -1.673 -8.598 -5.477 1.00 95.81 99 LEU A CA 1
ATOM 788 C C . LEU A 1 99 ? -2.376 -9.816 -4.865 1.00 95.81 99 LEU A C 1
ATOM 790 O O . LEU A 1 99 ? -2.835 -10.692 -5.594 1.00 95.81 99 LEU A O 1
ATOM 794 N N . ALA A 1 100 ? -2.571 -9.832 -3.544 1.00 95.56 100 ALA A N 1
ATOM 795 C CA . ALA A 1 100 ? -3.349 -10.867 -2.869 1.00 95.56 100 ALA A CA 1
ATOM 796 C C . ALA A 1 100 ? -4.770 -10.962 -3.446 1.00 95.56 100 ALA A C 1
ATOM 798 O O . ALA A 1 100 ? -5.225 -12.051 -3.782 1.00 95.56 100 ALA A O 1
ATOM 799 N N . TRP A 1 101 ? -5.430 -9.826 -3.675 1.00 96.00 101 TRP A N 1
ATOM 800 C CA . TRP A 1 101 ? -6.772 -9.776 -4.253 1.00 96.00 101 TRP A CA 1
ATOM 801 C C . TRP A 1 101 ? -6.838 -10.315 -5.680 1.00 96.00 101 TRP A C 1
ATOM 803 O O . TRP A 1 101 ? -7.759 -11.054 -6.029 1.00 96.00 101 TRP A O 1
ATOM 813 N N . ALA A 1 102 ? -5.864 -9.972 -6.518 1.00 94.75 102 ALA A N 1
ATOM 814 C CA . ALA A 1 102 ? -5.768 -10.471 -7.881 1.00 94.75 102 ALA A CA 1
ATOM 815 C C . ALA A 1 102 ? -5.482 -11.982 -7.927 1.00 94.75 102 ALA A C 1
ATOM 817 O O . ALA A 1 102 ? -5.921 -12.651 -8.866 1.00 94.75 102 ALA A O 1
ATOM 818 N N . ARG A 1 103 ? -4.812 -12.523 -6.904 1.00 93.69 103 ARG A N 1
ATOM 819 C CA . ARG A 1 103 ? -4.535 -13.955 -6.762 1.00 93.69 103 ARG A CA 1
ATOM 820 C C . ARG A 1 103 ? -5.729 -14.747 -6.227 1.00 93.69 103 ARG A C 1
ATOM 822 O O . ARG A 1 103 ? -6.090 -15.755 -6.820 1.00 93.69 103 ARG A O 1
ATOM 829 N N . THR A 1 104 ? -6.321 -14.327 -5.109 1.00 93.56 104 THR A N 1
ATOM 830 C CA . THR A 1 104 ? -7.347 -15.117 -4.400 1.00 93.56 104 THR A CA 1
ATOM 831 C C . THR A 1 104 ? -8.739 -14.969 -4.999 1.00 93.56 104 THR A C 1
ATOM 833 O O . THR A 1 104 ? -9.605 -15.800 -4.751 1.00 93.56 104 THR A O 1
ATOM 836 N N . GLN A 1 105 ? -8.976 -13.907 -5.773 1.00 91.19 105 GLN A N 1
ATOM 837 C CA . GLN A 1 105 ? -10.290 -13.549 -6.311 1.00 91.19 105 GLN A CA 1
ATOM 838 C C . GLN A 1 105 ? -11.373 -13.271 -5.252 1.00 91.19 105 GLN A C 1
ATOM 840 O O . GLN A 1 105 ? -12.517 -12.989 -5.611 1.00 91.19 105 GLN A O 1
ATOM 845 N N . GLU A 1 106 ? -11.008 -13.227 -3.967 1.00 94.75 106 GLU A N 1
ATOM 846 C CA . GLU A 1 106 ? -11.919 -12.953 -2.857 1.00 94.75 106 GLU A CA 1
ATOM 847 C C . GLU A 1 106 ? -12.587 -11.575 -2.959 1.00 94.75 106 GLU A C 1
ATOM 849 O O . GLU A 1 106 ? -12.142 -10.673 -3.680 1.00 94.75 106 GLU A O 1
ATOM 854 N N . ARG A 1 107 ? -13.668 -11.391 -2.195 1.00 94.94 107 ARG A N 1
ATOM 855 C CA . ARG A 1 107 ? -14.283 -10.073 -2.009 1.00 94.94 107 ARG A CA 1
ATOM 856 C C . ARG A 1 107 ? -13.302 -9.167 -1.269 1.00 94.94 107 ARG A C 1
ATOM 858 O O . ARG A 1 107 ? -12.787 -9.562 -0.228 1.00 94.94 107 ARG A O 1
ATOM 865 N N . TRP A 1 108 ? -13.094 -7.947 -1.767 1.00 95.44 108 TRP A N 1
ATOM 866 C CA . TRP A 1 108 ? -12.076 -7.027 -1.245 1.00 95.44 108 TRP A CA 1
ATOM 867 C C . TRP A 1 108 ? -12.158 -6.849 0.274 1.00 95.44 108 TRP A C 1
ATOM 869 O O . TRP A 1 108 ? -11.189 -7.087 0.984 1.00 95.44 108 TRP A O 1
ATOM 879 N N . HIS A 1 109 ? -13.339 -6.518 0.796 1.00 94.38 109 HIS A N 1
ATOM 880 C CA . HIS A 1 109 ? -13.517 -6.306 2.233 1.00 94.38 109 HIS A CA 1
ATOM 881 C C . HIS A 1 109 ? -13.232 -7.556 3.073 1.00 94.38 109 HIS A C 1
ATOM 883 O O . HIS A 1 109 ? -12.661 -7.433 4.154 1.00 94.38 109 HIS A O 1
ATOM 889 N N . GLN A 1 110 ? -13.581 -8.743 2.568 1.00 96.12 110 GLN A N 1
ATOM 890 C CA . GLN A 1 110 ? -13.311 -10.009 3.251 1.00 96.12 110 GLN A CA 1
ATOM 891 C C . GLN A 1 110 ? -11.808 -10.288 3.319 1.00 96.12 110 GLN A C 1
ATOM 893 O O . GLN A 1 110 ? -11.310 -10.673 4.371 1.00 96.12 110 GLN A O 1
ATOM 898 N N . LEU A 1 111 ? -11.091 -10.020 2.226 1.00 96.75 111 LEU A N 1
ATOM 899 C CA . LEU A 1 111 ? -9.645 -10.188 2.153 1.00 96.75 111 LEU A CA 1
ATOM 900 C C . LEU A 1 111 ? -8.905 -9.264 3.131 1.00 96.75 111 LEU A C 1
ATOM 902 O O . LEU A 1 111 ? -7.956 -9.692 3.780 1.00 96.75 111 LEU A O 1
ATOM 906 N N . ILE A 1 112 ? -9.314 -7.992 3.221 1.00 96.69 112 ILE A N 1
ATOM 907 C CA . ILE A 1 112 ? -8.599 -6.996 4.036 1.00 96.69 112 ILE A CA 1
ATOM 908 C C . ILE A 1 112 ? -8.946 -7.103 5.522 1.00 96.69 112 ILE A C 1
ATOM 910 O O . ILE A 1 112 ? -8.063 -6.943 6.363 1.00 96.69 112 ILE A O 1
ATOM 914 N N . TYR A 1 113 ? -10.218 -7.337 5.852 1.00 94.88 113 TYR A N 1
ATOM 915 C CA . TYR A 1 113 ? -10.715 -7.221 7.227 1.00 94.88 113 TYR A CA 1
ATOM 916 C C . TYR A 1 113 ? -11.177 -8.550 7.834 1.00 94.88 113 TYR A C 1
ATOM 918 O O . TYR A 1 113 ? -11.548 -8.582 9.007 1.00 94.88 113 TYR A O 1
ATOM 926 N N . GLY A 1 114 ? -11.182 -9.647 7.072 1.00 93.88 114 GLY A N 1
ATOM 927 C CA . GLY A 1 114 ? -11.548 -10.970 7.572 1.00 93.88 114 GLY A CA 1
ATOM 928 C C . GLY A 1 114 ? -12.920 -10.975 8.249 1.00 93.88 114 GLY A C 1
ATOM 929 O O . GLY A 1 114 ? -13.922 -10.552 7.672 1.00 93.88 114 GLY A O 1
ATOM 930 N N . SER A 1 115 ? -12.973 -11.428 9.503 1.00 92.19 115 SER A N 1
ATOM 931 C CA . SER A 1 115 ? -14.209 -11.461 10.300 1.00 92.19 115 SER A CA 1
ATOM 932 C C . SER A 1 115 ? -14.824 -10.081 10.564 1.00 92.19 115 SER A C 1
ATOM 934 O O . SER A 1 115 ? -15.999 -10.004 10.909 1.00 92.19 115 SER A O 1
ATOM 936 N N . PHE A 1 116 ? -14.064 -8.993 10.400 1.00 92.31 116 PHE A N 1
ATOM 937 C CA . PHE A 1 116 ? -14.543 -7.623 10.606 1.00 92.31 116 PHE A CA 1
ATOM 938 C C . PHE A 1 116 ? -15.185 -7.001 9.357 1.00 92.31 116 PHE A C 1
ATOM 940 O O . PHE A 1 116 ? -15.740 -5.910 9.434 1.00 92.31 116 PHE A O 1
ATOM 947 N N . ALA A 1 117 ? -15.158 -7.673 8.200 1.00 92.06 117 ALA A N 1
ATOM 948 C CA . ALA A 1 117 ? -15.609 -7.105 6.924 1.00 92.06 117 ALA A CA 1
ATOM 949 C C . ALA A 1 117 ? -17.064 -6.592 6.919 1.00 92.06 117 ALA A C 1
ATOM 951 O O . ALA A 1 117 ? -17.399 -5.724 6.114 1.00 92.06 117 ALA A O 1
ATOM 952 N N . GLY A 1 118 ? -17.920 -7.121 7.801 1.00 89.06 118 GLY A N 1
ATOM 953 C CA . GLY A 1 118 ? -19.318 -6.710 7.958 1.00 89.06 118 GLY A CA 1
ATOM 954 C C . GLY A 1 118 ? -19.644 -6.021 9.285 1.00 89.06 118 GLY A C 1
ATOM 955 O O . GLY A 1 118 ? -20.815 -5.774 9.548 1.00 89.06 118 GLY A O 1
ATOM 956 N N . THR A 1 119 ? -18.655 -5.741 10.141 1.00 89.56 119 THR A N 1
ATOM 957 C CA . THR A 1 119 ? -18.917 -5.235 11.502 1.00 89.56 119 THR A CA 1
ATOM 958 C C . THR A 1 119 ? -19.052 -3.717 11.571 1.00 89.56 119 THR A C 1
ATOM 960 O O . THR A 1 119 ? -19.602 -3.205 12.538 1.00 89.56 119 THR A O 1
ATOM 963 N N . ALA A 1 120 ? -18.533 -2.991 10.579 1.00 91.00 120 ALA A N 1
ATOM 964 C CA . ALA A 1 120 ? -18.610 -1.534 10.490 1.00 91.00 120 ALA A CA 1
ATOM 965 C C . ALA A 1 120 ? -18.533 -1.078 9.019 1.00 91.00 120 ALA A C 1
ATOM 967 O O . ALA A 1 120 ? -18.114 -1.857 8.156 1.00 91.00 120 ALA A O 1
ATOM 968 N N . PRO A 1 121 ? -18.894 0.182 8.706 1.00 91.88 121 PRO A N 1
ATOM 969 C CA . PRO A 1 121 ? -18.718 0.733 7.368 1.00 91.88 121 PRO A CA 1
ATOM 970 C C . PRO A 1 121 ? -17.258 0.626 6.885 1.00 91.88 121 PRO A C 1
ATOM 972 O O . PRO A 1 121 ? -16.336 0.860 7.671 1.00 91.88 121 PRO A O 1
ATOM 975 N N . PRO A 1 122 ? -17.000 0.360 5.588 1.00 92.25 122 PRO A N 1
ATOM 976 C CA . PRO A 1 122 ? -15.636 0.204 5.077 1.00 92.25 122 PRO A CA 1
ATOM 977 C C . PRO A 1 122 ? -14.694 1.377 5.357 1.00 92.25 122 PRO A C 1
ATOM 979 O O . PRO A 1 122 ? -13.503 1.180 5.562 1.00 92.25 122 PRO A O 1
ATOM 982 N N . THR A 1 123 ? -15.220 2.602 5.371 1.00 93.56 123 THR A N 1
ATOM 983 C CA . THR A 1 123 ? -14.447 3.808 5.693 1.00 93.56 123 THR A CA 1
ATOM 984 C C . THR A 1 123 ? -13.959 3.804 7.137 1.00 93.56 123 THR A C 1
ATOM 986 O O . THR A 1 123 ? -12.840 4.227 7.397 1.00 93.56 123 THR A O 1
ATOM 989 N N . THR A 1 124 ? -14.761 3.282 8.065 1.00 94.44 124 THR A N 1
ATOM 990 C CA . THR A 1 124 ? -14.405 3.138 9.480 1.00 94.44 124 THR A CA 1
ATOM 991 C C . THR A 1 124 ? -13.338 2.064 9.674 1.00 94.44 124 THR A C 1
ATOM 993 O O . THR A 1 124 ? -12.365 2.293 10.389 1.00 94.44 124 THR A O 1
ATOM 996 N N . LEU A 1 125 ? -13.470 0.920 8.995 1.00 94.88 125 LEU A N 1
ATOM 997 C CA . LEU A 1 125 ? -12.469 -0.151 9.045 1.00 94.88 125 LEU A CA 1
ATOM 998 C C . LEU A 1 125 ? -11.114 0.306 8.474 1.00 94.88 125 LEU A C 1
ATOM 1000 O O . LEU A 1 125 ? -10.071 0.063 9.081 1.00 94.88 125 LEU A O 1
ATOM 1004 N N . ASP A 1 126 ? -11.125 1.008 7.337 1.00 96.50 126 ASP A N 1
ATOM 1005 C CA . ASP A 1 126 ? -9.921 1.590 6.731 1.00 96.50 126 ASP A CA 1
ATOM 1006 C C . ASP A 1 126 ? -9.289 2.666 7.623 1.00 96.50 126 ASP A C 1
ATOM 1008 O O . ASP A 1 126 ? -8.080 2.648 7.847 1.00 96.50 126 ASP A O 1
ATOM 1012 N N . ALA A 1 127 ? -10.105 3.537 8.223 1.00 96.62 127 ALA A N 1
ATOM 1013 C CA . ALA A 1 127 ? -9.631 4.542 9.166 1.00 96.62 127 ALA A CA 1
ATOM 1014 C C . ALA A 1 127 ? -8.944 3.912 10.388 1.00 96.62 127 ALA A C 1
ATOM 1016 O O . ALA A 1 127 ? -7.848 4.336 10.750 1.00 96.62 127 ALA A O 1
ATOM 1017 N N . ILE A 1 128 ? -9.521 2.862 10.987 1.00 96.31 128 ILE A N 1
ATOM 1018 C CA . ILE A 1 128 ? -8.898 2.146 12.115 1.00 96.31 128 ILE A CA 1
ATOM 1019 C C . ILE A 1 128 ? -7.595 1.462 11.675 1.00 96.31 128 ILE A C 1
ATOM 1021 O O . ILE A 1 128 ? -6.585 1.556 12.379 1.00 96.31 128 ILE A O 1
ATOM 1025 N N . ARG A 1 129 ? -7.575 0.822 10.497 1.00 97.00 129 ARG A N 1
ATOM 1026 C CA . ARG A 1 129 ? -6.365 0.215 9.914 1.00 97.00 129 ARG A CA 1
ATOM 1027 C C . ARG A 1 129 ? -5.235 1.235 9.765 1.00 97.00 129 ARG A C 1
ATOM 1029 O O . ARG A 1 129 ? -4.112 0.956 10.191 1.00 97.00 129 ARG A O 1
ATOM 1036 N N . THR A 1 130 ? -5.527 2.403 9.195 1.00 98.00 130 THR A N 1
ATOM 1037 C CA . THR A 1 130 ? -4.545 3.475 8.994 1.00 98.00 130 THR A CA 1
ATOM 1038 C C . THR A 1 130 ? -4.135 4.134 10.308 1.00 98.00 130 THR A C 1
ATOM 1040 O O . THR A 1 130 ? -2.944 4.341 10.531 1.00 98.00 130 THR A O 1
ATOM 1043 N N . ALA A 1 131 ? -5.076 4.425 11.209 1.00 97.69 131 ALA A N 1
ATOM 1044 C CA . ALA A 1 131 ? -4.765 4.982 12.525 1.00 97.69 131 ALA A CA 1
ATOM 1045 C C . ALA A 1 131 ? -3.836 4.050 13.316 1.00 97.69 131 ALA A C 1
ATOM 1047 O O . ALA A 1 131 ? -2.875 4.518 13.92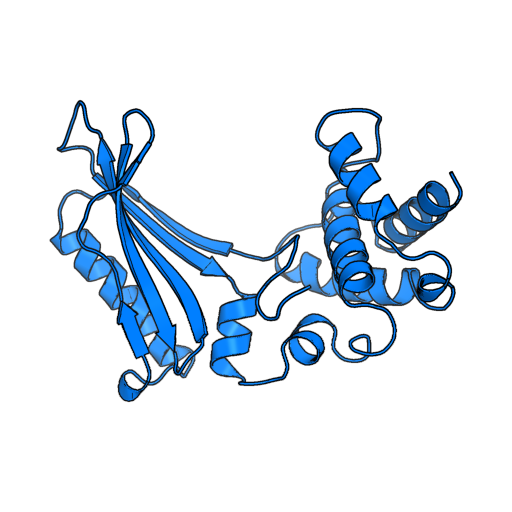5 1.00 97.69 131 ALA A O 1
ATOM 1048 N N . THR A 1 132 ? -4.063 2.733 13.229 1.00 97.94 132 THR A N 1
ATOM 1049 C CA . THR A 1 132 ? -3.203 1.722 13.858 1.00 97.94 132 THR A CA 1
ATOM 1050 C C . THR A 1 132 ? -1.764 1.806 13.351 1.00 97.94 132 THR A C 1
ATOM 1052 O O . THR A 1 132 ? -0.836 1.783 14.157 1.00 97.94 132 THR A O 1
ATOM 1055 N N . LEU A 1 133 ? -1.563 1.961 12.037 1.00 98.00 133 LEU A N 1
ATOM 1056 C CA . LEU A 1 133 ? -0.231 2.128 11.449 1.00 98.00 133 LEU A CA 1
ATOM 1057 C C . LEU A 1 133 ? 0.450 3.417 11.937 1.00 98.00 133 LEU A C 1
ATOM 1059 O O . LEU A 1 133 ? 1.596 3.389 12.382 1.00 98.00 133 LEU A O 1
ATOM 1063 N N . LEU A 1 134 ? -0.258 4.548 11.865 1.00 97.94 134 LEU A N 1
ATOM 1064 C CA . LEU A 1 134 ? 0.290 5.864 12.211 1.00 97.94 134 LEU A CA 1
ATOM 1065 C C . LEU A 1 134 ? 0.688 5.941 13.689 1.00 97.94 134 LEU A C 1
ATOM 1067 O O . LEU A 1 134 ? 1.824 6.292 14.014 1.00 97.94 134 LEU A O 1
ATOM 1071 N N . LEU A 1 135 ? -0.228 5.568 14.584 1.00 97.88 135 LEU A N 1
ATOM 1072 C CA . LEU A 1 135 ? 0.015 5.557 16.025 1.00 97.88 135 LEU A CA 1
ATOM 1073 C C . LEU A 1 135 ? 1.050 4.498 16.409 1.00 97.88 135 LEU A C 1
ATOM 1075 O O . LEU A 1 135 ? 1.910 4.767 17.245 1.00 97.88 135 LEU A O 1
ATOM 1079 N N . GLY A 1 136 ? 1.032 3.334 15.753 1.00 97.31 136 GLY A N 1
ATOM 1080 C CA . GLY A 1 136 ? 2.032 2.286 15.943 1.00 97.31 136 GLY A CA 1
ATOM 1081 C C . GLY A 1 136 ? 3.455 2.758 15.651 1.00 97.31 136 GLY A C 1
ATOM 1082 O O . GLY A 1 136 ? 4.381 2.359 16.353 1.00 97.31 136 GLY A O 1
ATOM 1083 N N . HIS A 1 137 ? 3.646 3.676 14.702 1.00 96.12 137 HIS A N 1
ATOM 1084 C CA . HIS A 1 137 ? 4.941 4.317 14.440 1.00 96.12 137 HIS A CA 1
ATOM 1085 C C . HIS A 1 137 ? 5.202 5.597 15.256 1.00 96.12 137 HIS A C 1
ATOM 1087 O O . HIS A 1 137 ? 6.237 6.242 15.074 1.00 96.12 137 HIS A O 1
ATOM 1093 N N . GLY A 1 138 ? 4.320 5.939 16.198 1.00 95.19 138 GLY A N 1
ATOM 1094 C CA . GLY A 1 138 ? 4.479 7.074 17.110 1.00 95.19 138 GLY A CA 1
ATOM 1095 C C . GLY A 1 138 ? 4.023 8.419 16.541 1.00 95.19 138 GLY A C 1
ATOM 1096 O O . GLY A 1 138 ? 4.404 9.461 17.069 1.00 95.19 138 GLY A O 1
ATOM 1097 N N . ILE A 1 139 ? 3.223 8.430 15.470 1.00 96.12 139 ILE A N 1
ATOM 1098 C CA . ILE A 1 139 ? 2.674 9.664 14.895 1.00 96.12 139 ILE A CA 1
ATOM 1099 C C . ILE A 1 139 ? 1.405 10.046 15.662 1.00 96.12 139 ILE A C 1
ATOM 1101 O O . ILE A 1 139 ? 0.293 9.670 15.286 1.00 96.12 139 ILE A O 1
ATOM 1105 N N . THR A 1 140 ? 1.579 10.793 16.750 1.00 94.00 140 THR A N 1
ATOM 1106 C CA . THR A 1 140 ? 0.486 11.207 17.638 1.00 94.00 140 THR A CA 1
ATOM 1107 C C . THR A 1 140 ? -0.393 12.312 17.026 1.00 94.00 140 THR A C 1
ATOM 1109 O O . THR A 1 140 ? 0.100 13.115 16.226 1.00 94.00 140 THR A O 1
ATOM 1112 N N . PRO A 1 141 ? -1.696 12.383 17.369 1.00 95.06 141 PRO A N 1
ATOM 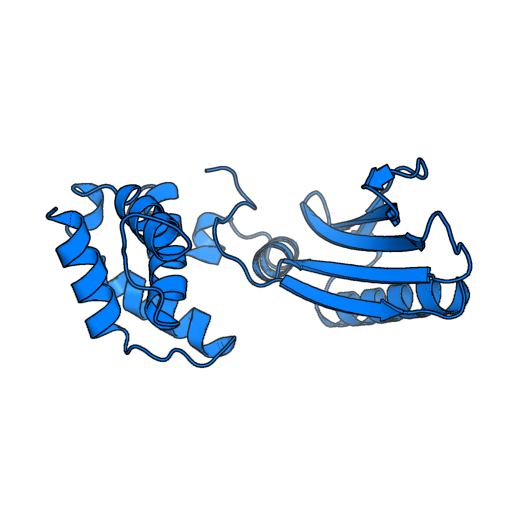1113 C CA . PRO A 1 141 ? -2.591 13.430 16.877 1.00 95.06 141 PRO A CA 1
ATOM 1114 C C . PRO A 1 141 ? -2.141 14.834 17.303 1.00 95.06 141 PRO A C 1
ATOM 1116 O O . PRO A 1 141 ? -1.850 15.086 18.470 1.00 95.06 141 PRO A O 1
ATOM 1119 N N . THR A 1 142 ? -2.113 15.779 16.361 1.00 92.94 142 THR A N 1
ATOM 1120 C CA . THR A 1 142 ? -1.802 17.199 16.614 1.00 92.94 142 THR A CA 1
ATOM 1121 C C . THR A 1 142 ? -2.605 18.101 15.670 1.00 92.94 142 THR A C 1
ATOM 1123 O O . THR A 1 142 ? -3.353 17.623 14.819 1.00 92.94 142 THR A O 1
ATOM 1126 N N . ALA A 1 143 ? -2.483 19.426 15.796 1.00 88.75 143 ALA A N 1
ATOM 1127 C CA . ALA A 1 143 ? -3.240 20.364 14.960 1.00 88.75 143 ALA A CA 1
ATOM 1128 C C . ALA A 1 143 ? -2.754 20.452 13.497 1.00 88.75 143 ALA A C 1
ATOM 1130 O O . ALA A 1 143 ? -3.508 20.901 12.635 1.00 88.75 143 ALA A O 1
ATOM 1131 N N . ARG A 1 144 ? -1.496 20.091 13.199 1.00 87.50 144 ARG A N 1
ATOM 1132 C CA . ARG A 1 144 ? -0.865 20.300 11.878 1.00 87.50 144 ARG A CA 1
ATOM 1133 C C . ARG A 1 144 ? 0.107 19.169 11.527 1.00 87.50 144 ARG A C 1
ATOM 1135 O O . ARG A 1 144 ? 0.484 18.367 12.374 1.00 87.50 144 ARG A O 1
ATOM 1142 N N . GLY A 1 145 ? 0.535 19.116 10.267 1.00 92.62 145 GLY A N 1
ATOM 1143 C CA . GLY A 1 145 ? 1.514 18.131 9.794 1.00 92.62 145 GLY A CA 1
ATOM 1144 C C . GLY A 1 145 ? 1.000 16.690 9.871 1.00 92.62 145 GLY A C 1
ATOM 1145 O O . GLY A 1 145 ? -0.198 16.445 9.719 1.00 92.62 145 GLY A O 1
ATOM 1146 N N . ALA A 1 146 ? 1.907 15.740 10.110 1.00 90.81 146 ALA A N 1
ATOM 1147 C CA . ALA A 1 146 ? 1.581 14.314 10.178 1.00 90.81 146 ALA A CA 1
ATOM 1148 C C . ALA A 1 146 ? 0.573 13.990 11.296 1.00 90.81 146 ALA A C 1
ATOM 1150 O O . ALA A 1 146 ? -0.369 13.241 11.063 1.00 90.81 146 ALA A O 1
ATOM 1151 N N . GLY A 1 147 ? 0.686 14.635 12.462 1.00 93.25 147 GLY A N 1
ATOM 1152 C CA . GLY A 1 147 ? -0.296 14.476 13.538 1.00 93.25 147 GLY A CA 1
ATOM 1153 C C . GLY A 1 147 ? -1.681 15.025 13.184 1.00 93.25 147 GLY A C 1
ATOM 1154 O O . GLY A 1 147 ? -2.693 14.434 13.557 1.00 93.25 147 GLY A O 1
ATOM 1155 N N . GLY A 1 148 ? -1.754 16.095 12.385 1.00 94.62 148 GLY A N 1
ATOM 1156 C CA . GLY A 1 148 ? -3.017 16.578 11.812 1.00 94.62 148 GLY A CA 1
ATOM 1157 C C . GLY A 1 148 ? -3.643 15.602 10.810 1.00 94.62 148 GLY A C 1
ATOM 1158 O O . GLY A 1 148 ? -4.865 15.545 10.674 1.00 94.62 148 GLY A O 1
ATOM 1159 N N . ILE A 1 149 ? -2.832 14.796 10.117 1.00 95.06 149 ILE A N 1
ATOM 1160 C CA . ILE A 1 149 ? -3.328 13.687 9.290 1.00 95.06 149 ILE A CA 1
ATOM 1161 C C . ILE A 1 149 ? -3.870 12.573 10.189 1.00 95.06 149 ILE A C 1
ATOM 1163 O O . ILE A 1 149 ? -5.007 12.161 9.970 1.00 95.06 149 ILE A O 1
ATOM 1167 N N . THR A 1 150 ? -3.131 12.152 11.223 1.00 96.44 150 THR A N 1
ATOM 1168 C CA . THR A 1 150 ? -3.597 11.137 12.186 1.00 96.44 150 THR A CA 1
ATOM 1169 C C . THR A 1 150 ? -4.945 11.521 12.794 1.00 96.44 150 THR A C 1
ATOM 1171 O O . THR A 1 150 ? -5.875 10.718 12.768 1.00 96.44 150 THR A O 1
ATOM 1174 N N . ARG A 1 151 ? -5.095 12.773 13.249 1.00 96.19 151 ARG A N 1
ATOM 1175 C CA . ARG A 1 151 ? -6.366 13.300 13.770 1.00 96.19 151 ARG A CA 1
ATOM 1176 C C . ARG A 1 151 ? -7.507 13.183 12.760 1.00 96.19 151 ARG A C 1
ATOM 1178 O O . ARG A 1 151 ? -8.587 12.728 13.112 1.00 96.19 151 ARG A O 1
ATOM 1185 N N . ARG A 1 152 ? -7.282 13.564 11.496 1.00 95.88 152 ARG A N 1
ATOM 1186 C CA . ARG A 1 152 ? -8.309 13.461 10.442 1.00 95.88 152 ARG A CA 1
ATOM 1187 C C . ARG A 1 152 ? -8.691 12.017 10.127 1.00 95.88 152 ARG A C 1
ATOM 1189 O O . ARG A 1 152 ? -9.862 11.759 9.882 1.00 95.88 152 ARG A O 1
ATOM 1196 N N . VAL A 1 153 ? -7.726 11.096 10.140 1.00 96.81 153 VAL A N 1
ATOM 1197 C CA . VAL A 1 153 ? -7.991 9.661 9.962 1.00 96.81 153 VAL A CA 1
ATOM 1198 C C . VAL A 1 153 ? -8.859 9.142 11.106 1.00 96.81 153 VAL A C 1
ATOM 1200 O O . VAL A 1 153 ? -9.885 8.524 10.844 1.00 96.81 153 VAL A O 1
ATOM 1203 N N . ILE A 1 154 ? -8.510 9.446 12.361 1.00 95.56 154 ILE A N 1
ATOM 1204 C CA . ILE A 1 154 ? -9.317 9.048 13.526 1.00 95.56 154 ILE A CA 1
ATOM 1205 C C . ILE A 1 154 ? -10.715 9.683 13.470 1.00 95.56 154 ILE A C 1
ATOM 1207 O O . ILE A 1 154 ? -11.707 9.013 13.731 1.00 95.56 154 ILE A O 1
ATOM 1211 N N . GLY A 1 155 ? -10.817 10.943 13.043 1.00 94.62 155 GLY A N 1
ATOM 1212 C CA . GLY A 1 155 ? -12.095 11.636 12.863 1.00 94.62 155 GLY A CA 1
ATOM 1213 C C . GLY A 1 155 ? -13.018 11.025 11.798 1.00 94.62 155 GLY A C 1
ATOM 1214 O O . GLY A 1 155 ? -14.205 11.333 11.795 1.00 94.62 155 GLY A O 1
ATOM 1215 N N . ALA A 1 156 ? -12.513 10.155 10.915 1.00 94.00 156 ALA A N 1
ATOM 1216 C CA . ALA A 1 156 ? -13.324 9.417 9.942 1.00 94.00 156 ALA A CA 1
ATOM 1217 C C . ALA A 1 156 ? -13.926 8.111 10.507 1.00 94.00 156 ALA A C 1
ATOM 1219 O O . ALA A 1 156 ? -14.664 7.412 9.805 1.00 94.00 156 ALA A O 1
ATOM 1220 N N . ILE A 1 157 ? -13.606 7.759 11.756 1.00 93.88 157 ILE A N 1
ATOM 1221 C CA . ILE A 1 157 ? -14.172 6.603 12.453 1.00 93.88 157 ILE A CA 1
ATOM 1222 C C . ILE A 1 157 ? -15.583 6.969 12.926 1.00 93.88 157 ILE A C 1
ATOM 1224 O O . ILE A 1 157 ? -15.769 7.901 13.708 1.00 93.88 157 ILE A O 1
ATOM 1228 N N . ASP A 1 158 ? -16.580 6.217 12.461 1.00 89.44 158 ASP A N 1
ATOM 1229 C CA . ASP A 1 158 ? -17.966 6.378 12.893 1.00 89.44 158 ASP A CA 1
ATOM 1230 C C . ASP A 1 158 ? -18.097 5.923 14.355 1.00 89.44 158 ASP A C 1
ATOM 1232 O O . ASP A 1 158 ? -17.857 4.757 14.682 1.00 89.44 158 ASP A O 1
ATOM 1236 N N . ARG A 1 159 ? -18.459 6.863 15.236 1.00 85.69 159 ARG A N 1
ATOM 1237 C CA . ARG A 1 159 ? -18.552 6.642 16.685 1.00 85.69 159 ARG A CA 1
ATOM 1238 C C . ARG A 1 159 ? -19.630 5.620 17.042 1.00 85.69 159 ARG A C 1
ATOM 1240 O O . ARG A 1 159 ? -19.428 4.856 17.985 1.00 85.69 159 ARG A O 1
ATOM 1247 N N . ASP A 1 160 ? -20.729 5.570 16.294 1.00 81.62 160 ASP A N 1
ATOM 1248 C CA . ASP A 1 160 ? -21.834 4.651 16.571 1.00 81.62 160 ASP A CA 1
ATOM 1249 C C . ASP A 1 160 ? -21.522 3.235 16.079 1.00 81.62 160 ASP A C 1
ATOM 1251 O O . ASP A 1 160 ? -21.838 2.260 16.763 1.00 81.62 160 ASP A O 1
ATOM 1255 N N . ALA A 1 161 ? -20.799 3.111 14.962 1.00 76.00 161 ALA A N 1
ATOM 1256 C CA . ALA A 1 161 ? -20.313 1.823 14.465 1.00 76.00 161 ALA A CA 1
ATOM 1257 C C . ALA A 1 161 ? -19.137 1.256 15.290 1.00 76.00 161 ALA A C 1
ATOM 1259 O O . ALA A 1 161 ? -18.944 0.043 15.363 1.00 76.00 161 ALA A O 1
ATOM 1260 N N . ALA A 1 162 ? -18.342 2.120 15.927 1.00 65.88 162 ALA A N 1
ATOM 1261 C CA . ALA A 1 162 ? -17.137 1.743 16.668 1.00 65.88 162 ALA A CA 1
ATOM 1262 C C . ALA A 1 162 ? -17.395 1.184 18.080 1.00 65.88 162 ALA A C 1
ATOM 1264 O O . ALA A 1 162 ? -16.494 0.582 18.674 1.00 65.88 162 ALA A O 1
ATOM 1265 N N . ARG A 1 163 ? -18.614 1.343 18.614 1.00 60.84 163 ARG A N 1
ATOM 1266 C CA . ARG A 1 163 ? -18.988 1.022 20.006 1.00 60.84 163 ARG A CA 1
ATOM 1267 C C . ARG A 1 163 ? -18.748 -0.428 20.449 1.00 60.84 163 ARG A C 1
ATOM 1269 O O . ARG A 1 163 ? -18.809 -0.691 21.646 1.00 60.84 163 ARG A O 1
ATOM 1276 N N . LEU A 1 164 ? -18.458 -1.357 19.533 1.00 55.56 164 LEU A N 1
ATOM 1277 C CA . LEU A 1 164 ? -18.332 -2.788 19.836 1.00 55.56 164 LEU A CA 1
ATOM 1278 C C . LEU A 1 164 ? -16.956 -3.417 19.537 1.00 55.56 164 LEU A C 1
ATOM 1280 O O . LEU A 1 164 ? -16.812 -4.619 19.754 1.00 55.56 164 LEU A O 1
ATOM 1284 N N . GLY A 1 165 ? -15.934 -2.684 19.056 1.00 70.31 165 GLY A N 1
ATOM 1285 C CA . GLY A 1 165 ? -14.729 -3.403 18.600 1.00 70.31 165 GLY A CA 1
ATOM 1286 C C . GLY A 1 165 ? -13.470 -2.657 18.163 1.00 70.31 165 GLY A C 1
ATOM 1287 O O . GLY A 1 165 ? -12.643 -3.301 17.515 1.00 70.31 165 GLY A O 1
ATOM 1288 N N . VAL A 1 166 ? -13.259 -1.377 18.509 1.00 84.44 166 VAL A N 1
ATOM 1289 C CA . VAL A 1 166 ? -12.013 -0.662 18.132 1.00 84.44 166 VAL A CA 1
ATOM 1290 C C . VAL A 1 166 ? -10.776 -1.438 18.582 1.00 84.44 166 VAL A C 1
ATOM 1292 O O . VAL A 1 166 ? -9.939 -1.772 17.750 1.00 84.44 166 VAL A O 1
ATOM 1295 N N . GLY A 1 167 ? -10.686 -1.826 19.858 1.00 91.50 167 GLY A N 1
ATOM 1296 C CA . GLY A 1 167 ? -9.541 -2.589 20.365 1.00 91.50 167 GLY A CA 1
ATOM 1297 C C . GLY A 1 167 ? -9.319 -3.939 19.666 1.00 91.50 167 GLY A C 1
ATOM 1298 O O . GLY A 1 167 ? -8.177 -4.317 19.402 1.00 91.50 167 GLY A O 1
ATOM 1299 N N . ALA A 1 168 ? -10.391 -4.658 19.313 1.00 92.50 168 ALA A N 1
ATOM 1300 C CA . ALA A 1 168 ? -10.288 -5.947 18.629 1.00 92.50 168 ALA A CA 1
ATOM 1301 C C . ALA A 1 168 ? -9.727 -5.795 17.207 1.00 92.50 168 ALA A C 1
ATOM 1303 O O . ALA A 1 168 ? -8.822 -6.543 16.831 1.00 92.50 168 ALA A O 1
ATOM 1304 N N . LEU A 1 169 ? -10.218 -4.803 16.456 1.00 93.94 169 LEU A N 1
ATOM 1305 C CA . LEU A 1 169 ? -9.716 -4.497 15.119 1.00 93.94 169 LEU A CA 1
ATOM 1306 C C . LEU A 1 169 ? -8.305 -3.901 15.166 1.00 93.94 169 LEU A C 1
ATOM 1308 O O . LEU A 1 169 ? -7.461 -4.294 14.369 1.00 93.94 169 LEU A O 1
ATOM 1312 N N . VAL A 1 170 ? -8.005 -3.019 16.125 1.00 96.88 170 VAL A N 1
ATOM 1313 C CA . VAL A 1 170 ? -6.647 -2.489 16.341 1.00 96.88 170 VAL A CA 1
ATOM 1314 C C . VAL A 1 170 ? -5.668 -3.628 16.592 1.00 96.88 170 VAL A C 1
ATOM 1316 O O . VAL A 1 170 ? -4.619 -3.672 15.960 1.00 96.88 170 VAL A O 1
ATOM 1319 N N . ARG A 1 171 ? -6.008 -4.595 17.452 1.00 96.44 171 ARG A N 1
ATOM 1320 C CA . ARG A 1 171 ? -5.166 -5.774 17.700 1.00 96.44 171 ARG A CA 1
ATOM 1321 C C . ARG A 1 171 ? -4.954 -6.613 16.438 1.00 96.44 171 ARG A C 1
ATOM 1323 O O . ARG A 1 171 ? -3.872 -7.163 16.240 1.00 96.44 171 ARG A O 1
ATOM 1330 N N . ASP A 1 172 ? -5.974 -6.745 15.598 1.00 95.75 172 ASP A N 1
ATOM 1331 C CA . ASP A 1 172 ? -5.862 -7.476 14.338 1.00 95.75 172 ASP A CA 1
ATOM 1332 C C . ASP A 1 172 ? -4.954 -6.760 13.330 1.00 95.75 172 ASP A C 1
ATOM 1334 O O . ASP A 1 172 ? -3.978 -7.331 12.843 1.00 95.75 172 ASP A O 1
ATOM 1338 N N . MET A 1 173 ? -5.193 -5.467 13.119 1.00 96.62 173 MET A N 1
ATOM 1339 C CA . MET A 1 173 ? -4.386 -4.630 12.234 1.00 96.62 173 MET A CA 1
ATOM 1340 C C . MET A 1 173 ? -2.950 -4.482 12.743 1.00 96.62 173 MET A C 1
ATOM 1342 O O . MET A 1 173 ? -2.015 -4.476 11.949 1.00 96.62 173 MET A O 1
ATOM 1346 N N . TYR A 1 174 ? -2.745 -4.438 14.060 1.00 97.94 174 TYR A N 1
ATOM 1347 C CA . TYR A 1 174 ? -1.422 -4.430 14.679 1.00 97.94 174 TYR A CA 1
ATOM 1348 C C . TYR A 1 174 ? -0.618 -5.679 14.314 1.00 97.94 174 TYR A C 1
ATOM 1350 O O . TYR A 1 174 ? 0.556 -5.572 13.959 1.00 97.94 174 TYR A O 1
ATOM 1358 N N . ARG A 1 175 ? -1.252 -6.862 14.364 1.00 97.06 175 ARG A N 1
ATOM 1359 C CA . ARG A 1 175 ? -0.623 -8.125 13.947 1.00 97.06 175 ARG A CA 1
ATOM 1360 C C . ARG A 1 175 ? -0.227 -8.077 12.478 1.00 97.06 175 ARG A C 1
ATOM 1362 O O . ARG A 1 175 ? 0.903 -8.428 12.166 1.00 97.06 175 ARG A O 1
ATOM 1369 N N . TYR A 1 176 ? -1.114 -7.595 11.608 1.00 96.75 176 TYR A N 1
ATOM 1370 C CA . TYR A 1 176 ? -0.805 -7.426 10.188 1.00 96.75 176 TYR A CA 1
ATOM 1371 C C . TYR A 1 176 ? 0.395 -6.493 9.969 1.00 96.75 176 TYR A C 1
ATOM 1373 O O . TYR A 1 176 ? 1.357 -6.869 9.305 1.00 96.75 176 TYR A O 1
ATOM 1381 N N . TRP A 1 177 ? 0.378 -5.298 10.562 1.00 97.88 177 TRP A N 1
ATOM 1382 C CA . TRP A 1 177 ? 1.448 -4.313 10.383 1.00 97.88 177 TRP A CA 1
ATOM 1383 C C . TRP A 1 177 ? 2.790 -4.778 10.953 1.00 97.88 177 TRP A C 1
ATOM 1385 O O . TRP A 1 177 ? 3.833 -4.489 10.371 1.00 97.88 177 TRP A O 1
ATOM 1395 N N . SER A 1 178 ? 2.761 -5.579 12.018 1.00 97.12 178 SER A N 1
ATOM 1396 C CA . SER A 1 178 ? 3.955 -6.179 12.619 1.00 97.12 178 SER A CA 1
ATOM 1397 C C . SER A 1 178 ? 4.653 -7.201 11.707 1.00 97.12 178 SER A C 1
ATOM 1399 O O . SER A 1 178 ? 5.830 -7.479 11.913 1.00 97.12 178 SER A O 1
ATOM 1401 N N . LEU A 1 179 ? 3.974 -7.737 10.680 1.00 95.44 179 LEU A N 1
ATOM 1402 C CA . LEU A 1 179 ? 4.606 -8.574 9.647 1.00 95.44 179 LEU A CA 1
ATOM 1403 C C . LEU A 1 179 ? 5.476 -7.758 8.681 1.00 95.44 179 LEU A C 1
ATOM 1405 O O . LEU A 1 179 ? 6.355 -8.314 8.029 1.00 95.44 179 LEU A O 1
ATOM 1409 N N . VAL A 1 180 ? 5.203 -6.458 8.559 1.00 91.94 180 VAL A N 1
ATOM 1410 C CA . VAL A 1 180 ? 5.821 -5.571 7.563 1.00 91.94 180 VAL A CA 1
ATOM 1411 C C . VAL A 1 180 ? 6.900 -4.698 8.199 1.00 91.94 180 VAL A C 1
ATOM 1413 O O . VAL A 1 180 ? 7.896 -4.376 7.556 1.00 91.94 180 VAL A O 1
ATOM 1416 N N . GLY A 1 181 ? 6.731 -4.320 9.466 1.00 91.44 181 GLY A N 1
ATOM 1417 C CA . GLY A 1 181 ? 7.712 -3.520 10.186 1.00 91.44 181 GLY A CA 1
ATOM 1418 C C . GLY A 1 181 ? 7.461 -3.474 11.688 1.00 91.44 181 GLY A C 1
ATOM 1419 O O 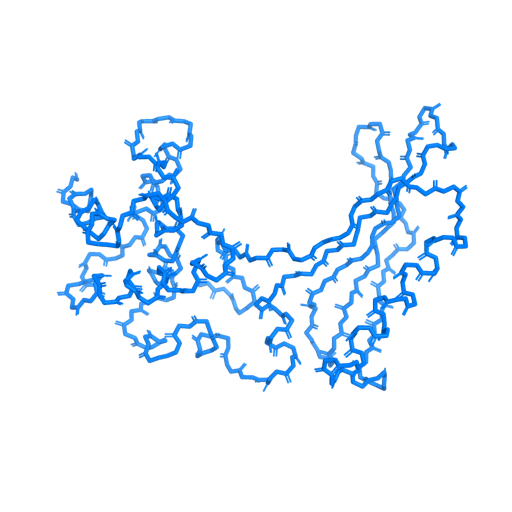. GLY A 1 181 ? 6.353 -3.704 12.168 1.00 91.44 181 GLY A O 1
ATOM 1420 N N . ALA A 1 182 ? 8.509 -3.147 12.444 1.00 92.56 182 ALA A N 1
ATOM 1421 C CA . ALA A 1 182 ? 8.415 -3.016 13.891 1.00 92.56 182 ALA A CA 1
ATOM 1422 C C . ALA A 1 182 ? 7.577 -1.786 14.282 1.00 92.56 182 ALA A C 1
ATOM 1424 O O . ALA A 1 182 ? 7.912 -0.646 13.939 1.00 92.56 182 ALA A O 1
ATOM 1425 N N . LEU A 1 183 ? 6.506 -2.023 15.040 1.00 96.12 183 LEU A N 1
ATOM 1426 C CA . LEU A 1 183 ? 5.700 -0.974 15.658 1.00 96.12 183 LEU A CA 1
ATOM 1427 C C . LEU A 1 183 ? 6.289 -0.598 17.023 1.00 96.12 183 LEU A C 1
ATOM 1429 O O . LEU A 1 183 ? 6.695 -1.462 17.796 1.00 96.12 183 LEU A O 1
ATOM 1433 N N . ARG A 1 184 ? 6.341 0.704 17.310 1.00 95.56 184 ARG A N 1
ATOM 1434 C CA . ARG A 1 184 ? 6.915 1.278 18.536 1.00 95.56 184 ARG A CA 1
ATOM 1435 C C . ARG A 1 184 ? 5.927 1.271 19.697 1.00 95.56 184 ARG A C 1
ATOM 1437 O O . ARG A 1 184 ? 6.315 0.961 20.815 1.00 95.56 184 ARG A O 1
ATOM 1444 N N . ALA A 1 185 ? 4.672 1.629 19.434 1.00 95.44 185 ALA A N 1
ATOM 1445 C CA . ALA A 1 185 ? 3.621 1.635 20.447 1.00 95.44 185 ALA A CA 1
ATOM 1446 C C . ALA A 1 185 ? 2.923 0.266 20.490 1.00 95.44 185 ALA A C 1
ATOM 1448 O O . ALA A 1 185 ? 2.607 -0.268 19.425 1.00 95.44 185 ALA A O 1
ATOM 1449 N N . PRO A 1 186 ? 2.656 -0.323 21.666 1.00 96.62 186 PRO A N 1
ATOM 1450 C CA . PRO A 1 186 ? 1.895 -1.561 21.767 1.00 96.62 186 PRO A CA 1
ATOM 1451 C C . PRO A 1 186 ? 0.411 -1.322 21.442 1.00 96.62 186 PRO A C 1
ATOM 1453 O O . PRO A 1 186 ? -0.140 -0.244 21.672 1.00 96.62 186 PRO A O 1
ATOM 1456 N N . TRP A 1 187 ? -0.271 -2.352 20.935 1.00 97.19 187 TRP A N 1
ATOM 1457 C CA . TRP A 1 187 ? -1.665 -2.236 20.487 1.00 97.19 187 TRP A CA 1
ATOM 1458 C C . TRP A 1 187 ? -2.662 -1.685 21.533 1.00 97.19 187 TRP A C 1
ATOM 1460 O O . TRP A 1 187 ? -3.566 -0.961 21.111 1.00 97.19 187 TRP A O 1
ATOM 1470 N N . PRO A 1 188 ? -2.541 -1.941 22.860 1.00 96.81 188 PRO A N 1
ATOM 1471 C CA . PRO A 1 188 ? -3.479 -1.378 23.833 1.00 96.81 188 PRO A CA 1
ATOM 1472 C C . PRO A 1 188 ? -3.377 0.147 23.928 1.00 96.81 188 PRO A C 1
ATOM 1474 O O . PRO A 1 188 ? -4.390 0.826 24.065 1.00 96.81 188 PRO A O 1
ATOM 1477 N N . GLU A 1 189 ? -2.165 0.698 23.812 1.00 96.75 189 GLU A N 1
ATOM 1478 C CA . GLU A 1 189 ? -1.946 2.147 23.827 1.00 96.75 189 GLU A CA 1
ATOM 1479 C C . GLU A 1 189 ? -2.507 2.809 22.571 1.00 96.75 189 GLU A C 1
ATOM 1481 O O . GLU A 1 189 ? -3.122 3.869 22.657 1.00 96.75 189 GLU A O 1
ATOM 1486 N N . ILE A 1 190 ? -2.351 2.154 21.418 1.00 97.44 190 ILE A N 1
ATOM 1487 C CA . ILE A 1 190 ? -2.935 2.599 20.150 1.00 97.44 190 ILE A CA 1
ATOM 1488 C C . ILE A 1 190 ? -4.461 2.646 20.255 1.00 97.44 190 ILE A C 1
ATOM 1490 O O . ILE A 1 190 ? -5.066 3.658 19.907 1.00 97.44 190 ILE A O 1
ATOM 1494 N N . ALA A 1 191 ? -5.084 1.570 20.747 1.00 96.19 191 ALA A N 1
ATOM 1495 C CA . ALA A 1 191 ? -6.534 1.502 20.909 1.00 96.19 191 ALA A CA 1
ATOM 1496 C C . ALA A 1 191 ? -7.038 2.610 21.844 1.00 96.19 191 ALA A C 1
ATOM 1498 O O . ALA A 1 191 ? -7.949 3.349 21.475 1.00 96.19 191 ALA A O 1
ATOM 1499 N N . ARG A 1 192 ? -6.378 2.790 22.997 1.00 94.50 192 ARG A N 1
ATOM 1500 C CA . ARG A 1 192 ? -6.693 3.861 23.950 1.00 94.50 192 ARG A CA 1
ATOM 1501 C C . ARG A 1 192 ? -6.592 5.246 23.307 1.00 94.50 192 ARG A C 1
ATOM 1503 O O . ARG A 1 192 ? -7.501 6.049 23.473 1.00 94.50 192 ARG A O 1
ATOM 1510 N N . ALA A 1 193 ? -5.528 5.521 22.553 1.00 95.12 193 ALA A N 1
ATOM 1511 C CA . ALA A 1 193 ? -5.337 6.815 21.897 1.00 95.12 193 ALA A CA 1
ATOM 1512 C C . ALA A 1 193 ? -6.423 7.113 20.848 1.00 95.12 193 ALA A C 1
ATOM 1514 O O . ALA A 1 193 ? -6.882 8.249 20.749 1.00 95.12 193 ALA A O 1
ATOM 1515 N N . ILE A 1 194 ? -6.861 6.102 20.088 1.00 95.06 194 ILE A N 1
ATOM 1516 C CA . ILE A 1 194 ? -7.987 6.244 19.154 1.00 95.06 194 ILE A CA 1
ATOM 1517 C C . ILE A 1 194 ? -9.269 6.570 19.926 1.00 95.06 194 ILE A C 1
ATOM 1519 O O . ILE A 1 194 ? -9.958 7.528 19.590 1.00 95.06 194 ILE A O 1
ATOM 1523 N N . GLU A 1 195 ? -9.577 5.803 20.971 1.00 92.69 195 GLU A N 1
ATOM 1524 C CA . GLU A 1 195 ? -10.792 5.987 21.771 1.00 92.69 195 GLU A CA 1
ATOM 1525 C C . GLU A 1 195 ? -10.834 7.342 22.493 1.00 92.69 195 GLU A C 1
ATOM 1527 O O . GLU A 1 195 ? -11.900 7.948 22.590 1.00 92.69 195 GLU A O 1
ATOM 1532 N N . GLU A 1 196 ? -9.694 7.829 22.987 1.00 91.88 196 GLU A N 1
ATOM 1533 C CA . GLU A 1 196 ? -9.568 9.152 23.607 1.00 91.88 196 GLU A CA 1
ATOM 1534 C C . GLU A 1 196 ? -9.805 10.272 22.591 1.00 91.88 196 GLU A C 1
ATOM 1536 O O . GLU A 1 196 ? -10.621 11.157 22.839 1.00 91.88 196 GLU A O 1
ATOM 1541 N N . GLU A 1 197 ? -9.163 10.208 21.424 1.00 91.44 197 GLU A N 1
ATOM 1542 C CA . GLU A 1 197 ? -9.324 11.217 20.372 1.00 91.44 197 GLU A CA 1
ATOM 1543 C C . GLU A 1 197 ? -10.750 11.215 19.789 1.00 91.44 197 GLU A C 1
ATOM 1545 O O . GLU A 1 197 ? -11.275 12.265 19.433 1.00 91.44 197 GLU A O 1
ATOM 1550 N N . MET A 1 198 ? -11.429 10.064 19.754 1.00 88.56 198 MET A N 1
ATOM 1551 C CA . MET A 1 198 ? -12.840 9.971 19.357 1.00 88.56 198 MET A CA 1
ATOM 1552 C C . MET A 1 198 ? -13.815 10.614 20.356 1.00 88.56 198 MET A C 1
ATOM 1554 O O . MET A 1 198 ? -14.986 10.782 20.017 1.00 88.56 198 MET A O 1
ATOM 1558 N N . ARG A 1 199 ? -13.386 10.942 21.581 1.00 84.31 199 ARG A N 1
ATOM 1559 C CA . ARG A 1 199 ? -14.217 11.651 22.573 1.00 84.31 199 ARG A CA 1
ATOM 1560 C C . ARG A 1 199 ? -14.087 13.171 22.480 1.00 84.31 199 ARG A C 1
ATOM 1562 O O . ARG A 1 199 ? -14.969 13.856 22.995 1.00 84.31 199 ARG A O 1
ATOM 1569 N N . LEU A 1 200 ? -13.013 13.666 21.860 1.00 78.50 200 LEU A N 1
ATOM 1570 C CA . LEU A 1 200 ? -12.789 15.089 21.581 1.00 78.50 200 LEU A CA 1
ATOM 1571 C C . LEU A 1 200 ? -13.736 15.596 20.484 1.00 78.50 200 LEU A C 1
ATOM 1573 O O . LEU A 1 200 ? -14.029 16.808 20.502 1.00 78.50 200 LEU A O 1
#

Sequence (200 aa):
MKDGFLTSFVNVSRVQPIGSLDEYGAILDGWLTVLSQLGFHARHLSINGDLTSWRRRQVEGITLRFRHLDRTFGDIVLLWNTEHPGRIAVDLGSGLERLAWARTQERWHQLIYGSFAGTAPPTTLDAIRTATLLLGHGITPTARGAGGITRRVIGAIDRDAARLGVGALVRDMYRYWSLVGALRAPWPEIARAIEEEMRL

Secondary structure (DSSP, 8-state):
--TT--SS--EEEEEEEESSHHHHHHHHHHHHHHHHHTT--GGGEEEEEEEEEEEETTEEEEEEEEEETTEEEEEEEEEEESS-TT-EEEEEEEEHHHHHHHHH---HHHHHHGGGTTTS-HHHHHHHHHHHHHHHTT----SSHHHHHHHHHHHTS-HHHHTTTHHHHHHHHHHHHHTTS--SS-HHHHHHHHHHHTT-

pLDDT: mean 93.62, std 5.81, range [55.56, 98.06]